Protein AF-A0A0N4WJN7-F1 (afdb_monomer)

Mean predicted aligned error: 7.81 Å

Sequence (284 aa):
MQALYVLLPLLAALSLSKAHEVESEDAIFDATGVPQCIQACLSDLLYAVTEMIHLQNPVAKFPGLCETYRKASSCIENQKEACVQTTLFEIALSGLDELCNDREEDLAPHKECLDRHADLILKNCDHSCHLTSVLSHLAENGDAEALQKLEEDHEALKKELSSLCTTFGCMSSCVAHDLNVQCSPVGTIITESLLRPFHTAATIFEEIGPRAKISIYRQIPPQCYYLTNLKDVQGIAEGRQPPKPSDLKPEDAILKEIRLREQQRKQKKAELEHLFLMDAKQGY

pLDDT: mean 84.54, std 16.31, range [32.62, 98.62]

Organism: Haemonchus placei (NCBI:txid6290)

InterPro domains:
  IPR029153 Chondroitin proteoglycan 4 [PF15481] (27-201)
  IPR053123 Chondroitin Proteoglycan 4-like [PTHR37442] (26-236)

Solvent-accessible surface area (backbone atoms only — not comparable to full-atom values): 14905 Å² total; per-residue (Å²): 118,64,55,67,66,32,45,56,35,44,60,48,46,40,40,36,81,73,72,79,80,92,85,52,72,68,40,49,34,56,72,26,71,48,58,74,89,45,48,82,37,40,51,65,33,39,54,44,50,41,57,48,64,70,42,60,56,46,69,79,48,43,64,59,40,38,52,33,42,54,52,22,52,54,45,46,60,76,32,47,92,81,34,92,62,53,68,54,53,52,41,60,43,38,12,56,46,37,48,59,72,71,37,46,76,76,46,56,86,43,45,73,50,42,69,72,42,45,39,60,48,48,48,54,29,33,71,76,32,43,38,59,60,52,41,48,52,57,23,72,53,48,48,50,69,48,44,50,50,30,66,74,33,58,67,58,40,31,53,54,50,28,54,50,32,46,16,49,37,42,31,43,4,41,44,8,35,54,34,34,73,77,40,64,68,46,12,30,57,55,34,41,28,61,39,37,35,40,46,53,48,6,53,53,49,67,74,48,55,68,70,57,50,42,56,50,58,74,68,45,36,67,53,42,51,48,54,50,32,53,69,48,47,52,36,20,16,68,27,35,70,64,78,75,68,63,93,68,57,67,54,58,58,46,52,52,50,51,53,51,54,52,49,52,52,54,49,53,49,50,53,50,54,50,49,54,56,52,54,64,67,68,70,119

Nearest PDB structures (foldseek):
  8qae-assembly1_A  TM=2.124E-01  e=6.531E+00  synthetic construct

Radius of gyration: 22.78 Å; Cα contacts (8 Å, |Δi|>4): 310; chains: 1; bounding box: 46×45×84 Å

Secondary structure (DSSP, 8-state):
-HHHHHHHHHHHHHHHTTS-SSS-HHHHHHHTT--HHHHHHHHHHHHHHHHHHTTSSHHHHHHHHHHHHHHHHHHHHHTTTT-TTHHHHHHHHHHHHIIIIISHHHHGGGHHHHHHHHHHHHHHHHHHH-HHHHHHHHHHT--HHHHHHHHH-HHHHHHHHHHHHHHHHHHHHHHHHHHHHHHTTHHHHHHHHHHHHHHHHHHHHHHS-HHHHHHHHHHS-GGGGGGG-HHHHHHHHTTPPPPPPPSS-HHHHHHHHHHHHHHHHHHHHHHHHHHHHHHHHH--

Foldseek 3Di:
DVLVLLLLLVLLLLLQLPPDDDDCLVLSCVLSVNDPLLSVLCNQLSVLSNVCLVLPQNLVSLLVNLVSVVSSLVSLVVCCVVDVPVVSVCLNCQLVCCCNPVCVVVCVVQSVLCSPPRSVQLVVLCVVLVQSVLSNVSNVCPPSVSSVVCVVVLVNVQVSLLSNLRSVLSSLLSQCVVCCVRRPRVSLSNSVSNLSSLLVQLVVLVPDDLVVVLVVLVRHHLSNVLSNHNVSSSCSSNSHGHDDRDPDRVNVVSVVVVVVVVVVVVVVVVVVVVVVVVVVVVPD

Structure (mmCIF, N/CA/C/O backbone):
data_AF-A0A0N4WJN7-F1
#
_entry.id   AF-A0A0N4WJN7-F1
#
loop_
_atom_site.group_PDB
_atom_site.id
_atom_site.type_symbol
_atom_site.label_atom_id
_atom_site.label_alt_id
_atom_site.label_comp_id
_atom_site.label_asym_id
_atom_site.label_entity_id
_atom_site.label_seq_id
_atom_site.pdbx_PDB_ins_code
_atom_site.Cartn_x
_atom_site.Cartn_y
_atom_site.Cartn_z
_atom_site.occupancy
_atom_site.B_iso_or_equiv
_atom_site.auth_seq_id
_atom_site.auth_comp_id
_atom_site.auth_asym_id
_atom_site.auth_atom_id
_atom_site.pdbx_PDB_model_num
ATOM 1 N N . MET A 1 1 ? 2.005 7.270 -12.347 1.00 32.62 1 MET A N 1
ATOM 2 C CA . MET A 1 1 ? 3.204 7.930 -11.773 1.00 32.62 1 MET A CA 1
ATOM 3 C C . MET A 1 1 ? 2.829 8.832 -10.601 1.00 32.62 1 MET A C 1
ATOM 5 O O . MET A 1 1 ? 3.440 8.677 -9.559 1.00 32.62 1 MET A O 1
ATOM 9 N N . GLN A 1 2 ? 1.771 9.649 -10.714 1.00 39.19 2 GLN A N 1
ATOM 10 C CA . GLN A 1 2 ? 1.155 10.339 -9.566 1.00 39.19 2 GLN A CA 1
ATOM 11 C C . GLN A 1 2 ? 0.641 9.373 -8.481 1.00 39.19 2 GLN A C 1
ATOM 13 O O . GLN A 1 2 ? 0.774 9.681 -7.315 1.00 39.19 2 GLN A O 1
ATOM 18 N N . ALA A 1 3 ? 0.176 8.164 -8.822 1.00 33.53 3 ALA A N 1
ATOM 19 C CA . ALA A 1 3 ? -0.359 7.207 -7.840 1.00 33.53 3 ALA A CA 1
ATOM 20 C C . ALA A 1 3 ? 0.574 6.868 -6.660 1.00 33.53 3 ALA A C 1
ATOM 22 O O . ALA A 1 3 ? 0.116 6.875 -5.529 1.00 33.53 3 ALA A O 1
ATOM 23 N N . LEU A 1 4 ? 1.871 6.614 -6.887 1.00 41.47 4 LEU A N 1
ATOM 24 C CA . LEU A 1 4 ? 2.810 6.282 -5.798 1.00 41.47 4 LEU A CA 1
ATOM 25 C C . LEU A 1 4 ? 3.151 7.519 -4.942 1.00 41.47 4 LEU A C 1
ATOM 27 O O . LEU A 1 4 ? 3.344 7.413 -3.736 1.00 41.47 4 LEU A O 1
ATOM 31 N N . TYR A 1 5 ? 3.175 8.686 -5.595 1.00 45.19 5 TYR A N 1
ATOM 32 C CA . TYR A 1 5 ? 3.317 10.005 -4.977 1.00 45.19 5 TYR A CA 1
ATOM 33 C C . TYR A 1 5 ? 2.058 10.493 -4.278 1.00 45.19 5 TYR A C 1
ATOM 35 O O . TYR A 1 5 ? 2.152 11.439 -3.525 1.00 45.19 5 TYR A O 1
ATOM 43 N N . VAL A 1 6 ? 0.899 9.898 -4.544 1.00 47.84 6 VAL A N 1
ATOM 44 C CA . VAL A 1 6 ? -0.351 10.205 -3.849 1.00 47.84 6 VAL A CA 1
ATOM 45 C C . VAL A 1 6 ? -0.541 9.208 -2.717 1.00 47.84 6 VAL A C 1
ATOM 47 O O . VAL A 1 6 ? -0.875 9.621 -1.627 1.00 47.84 6 VA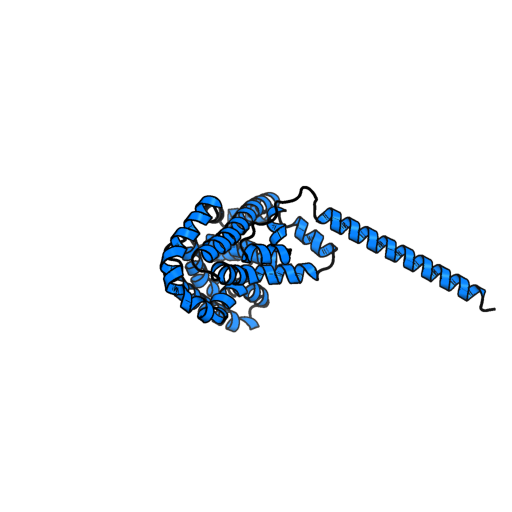L A O 1
ATOM 50 N N . LEU A 1 7 ? -0.227 7.924 -2.910 1.00 51.34 7 LEU A N 1
ATOM 51 C CA . LEU A 1 7 ? -0.391 6.868 -1.903 1.00 51.34 7 LEU A CA 1
ATOM 52 C C . LEU A 1 7 ? 0.426 7.084 -0.623 1.00 51.34 7 LEU A C 1
ATOM 54 O O . LEU A 1 7 ? -0.098 6.904 0.472 1.00 51.34 7 LEU A O 1
ATOM 58 N N . LEU A 1 8 ? 1.700 7.462 -0.748 1.00 51.91 8 LEU A N 1
ATOM 59 C CA . LEU A 1 8 ? 2.574 7.691 0.410 1.00 51.91 8 LEU A CA 1
ATOM 60 C C . LEU A 1 8 ? 2.192 8.966 1.188 1.00 51.91 8 LEU A C 1
ATOM 62 O O . LEU A 1 8 ? 2.075 8.890 2.410 1.00 51.91 8 LEU A O 1
ATOM 66 N N . PRO A 1 9 ? 1.909 10.102 0.526 1.00 46.19 9 PRO A N 1
ATOM 67 C CA . PRO A 1 9 ? 1.315 11.263 1.176 1.00 46.19 9 PRO A CA 1
ATOM 68 C C . PRO A 1 9 ? -0.103 11.032 1.674 1.00 46.19 9 PRO A C 1
ATOM 70 O O . PRO A 1 9 ? -0.437 11.612 2.688 1.00 46.19 9 PRO A O 1
ATOM 73 N N . LEU A 1 10 ? -0.917 10.161 1.065 1.00 50.53 10 LEU A N 1
ATOM 74 C CA . LEU A 1 10 ? -2.229 9.794 1.612 1.00 50.53 10 LEU A CA 1
ATOM 75 C C . LEU A 1 10 ? -2.056 9.069 2.952 1.00 50.53 10 LEU A C 1
ATOM 77 O O . LEU A 1 10 ? -2.755 9.380 3.906 1.00 50.53 10 LEU A O 1
ATOM 81 N N . LEU A 1 11 ? -1.079 8.160 3.063 1.00 51.47 11 LEU A N 1
ATOM 82 C CA . LEU A 1 11 ? -0.717 7.514 4.333 1.00 51.47 11 LEU A CA 1
ATOM 83 C C . LEU A 1 11 ? -0.205 8.520 5.380 1.00 51.47 11 LEU A C 1
ATOM 85 O O . LEU A 1 11 ? -0.502 8.370 6.566 1.00 51.47 11 LEU A O 1
ATOM 89 N N . ALA A 1 12 ? 0.501 9.572 4.955 1.00 46.75 12 ALA A N 1
ATOM 90 C CA . ALA A 1 12 ? 0.877 10.681 5.832 1.00 46.75 12 ALA A CA 1
ATOM 91 C C . ALA A 1 12 ? -0.334 11.565 6.211 1.00 46.75 12 ALA A C 1
ATOM 93 O O . ALA A 1 12 ? -0.510 11.876 7.385 1.00 46.75 12 ALA A O 1
ATOM 94 N N . ALA A 1 13 ? -1.225 11.879 5.262 1.00 48.25 13 ALA A N 1
ATOM 95 C CA . ALA A 1 13 ? -2.470 12.634 5.448 1.00 48.25 13 ALA A CA 1
ATOM 96 C C . ALA A 1 13 ? -3.374 11.978 6.492 1.00 48.25 13 ALA A C 1
ATOM 98 O O . ALA A 1 13 ? -3.918 12.642 7.370 1.00 48.25 13 ALA A O 1
ATOM 99 N N . LEU A 1 14 ? -3.471 10.646 6.422 1.00 50.31 14 LEU A N 1
ATOM 100 C CA . LEU A 1 14 ? -4.216 9.802 7.353 1.00 50.31 14 LEU A CA 1
ATOM 101 C C . LEU A 1 14 ? -3.678 9.881 8.790 1.00 50.31 14 LEU A C 1
ATOM 103 O O . LEU A 1 14 ? -4.363 9.454 9.710 1.00 50.31 14 LEU A O 1
ATOM 107 N N . SER A 1 15 ? -2.476 10.418 9.003 1.00 41.72 15 SER A N 1
ATOM 108 C CA . SER A 1 15 ? -1.906 10.621 10.340 1.00 41.72 15 SER A CA 1
ATOM 109 C C . SER A 1 15 ? -2.123 12.046 10.868 1.00 41.72 15 SER A C 1
ATO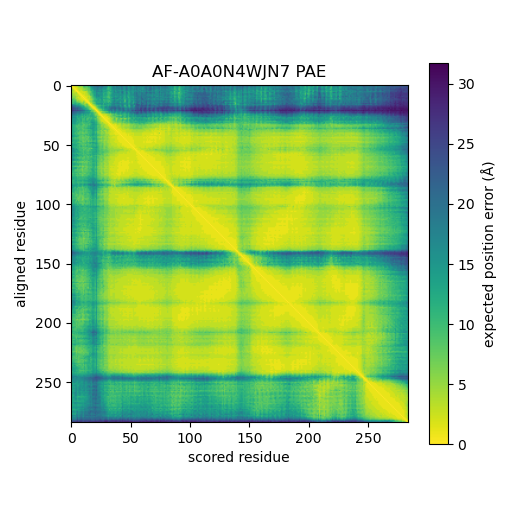M 111 O O . SER A 1 15 ? -2.095 12.250 12.079 1.00 41.72 15 SER A O 1
ATOM 113 N N . LEU A 1 16 ? -2.371 13.026 9.988 1.00 44.12 16 LEU A N 1
ATOM 114 C CA . LEU A 1 16 ? -2.383 14.459 10.313 1.00 44.12 16 LEU A CA 1
ATOM 115 C C . LEU A 1 16 ? -3.706 15.004 10.865 1.00 44.12 16 LEU A C 1
ATOM 117 O O . LEU A 1 16 ? -3.703 16.057 11.499 1.00 44.12 16 LEU A O 1
ATOM 121 N N . SER A 1 17 ? -4.834 14.315 10.696 1.00 44.81 17 SER A N 1
ATOM 122 C CA . SER A 1 17 ? -6.156 14.827 11.115 1.00 44.81 17 SER A CA 1
ATOM 123 C C . SER A 1 17 ? -6.369 14.887 12.637 1.00 44.81 17 SER A C 1
ATOM 125 O O . SER A 1 17 ? -7.481 15.119 13.109 1.00 44.81 17 SER A O 1
ATOM 127 N N . LYS A 1 18 ? -5.301 14.718 13.430 1.00 39.91 18 LYS A N 1
ATOM 128 C CA . LYS A 1 18 ? -5.321 14.844 14.890 1.00 39.91 18 LYS A CA 1
ATOM 129 C C . LYS A 1 18 ? -4.862 16.209 15.425 1.00 39.91 18 LYS A C 1
ATOM 131 O O . LYS A 1 18 ? -4.915 16.412 16.639 1.00 39.91 18 LYS A O 1
ATOM 136 N N . ALA A 1 19 ? -4.449 17.148 14.573 1.00 40.72 19 ALA A N 1
ATOM 137 C CA . ALA A 1 19 ? -4.193 18.521 15.008 1.00 40.72 19 ALA A CA 1
ATOM 138 C C . ALA A 1 19 ? -5.533 19.245 15.265 1.00 40.72 19 ALA A C 1
ATOM 140 O O . ALA A 1 19 ? -6.323 19.482 14.358 1.00 40.72 19 ALA A O 1
ATOM 141 N N . HIS A 1 20 ? -5.825 19.504 16.539 1.00 34.50 20 HIS A N 1
ATOM 142 C CA . HIS A 1 20 ? -7.092 20.051 17.028 1.00 34.50 20 HIS A CA 1
ATOM 143 C C . HIS A 1 20 ? -7.242 21.561 16.742 1.00 34.50 20 HIS A C 1
ATOM 145 O O . HIS A 1 20 ? -6.267 22.299 16.821 1.00 34.50 20 HIS A O 1
ATOM 151 N N . GLU A 1 21 ? -8.499 21.967 16.508 1.00 36.91 21 GLU A N 1
ATOM 152 C CA . GLU A 1 21 ? -9.059 23.311 16.246 1.00 36.91 21 GLU A CA 1
ATOM 153 C C . GLU A 1 21 ? -8.718 23.997 14.904 1.00 36.91 21 GLU A C 1
ATOM 155 O O . GLU A 1 21 ? -7.814 24.812 14.794 1.00 36.91 21 GLU A O 1
ATOM 160 N N . VAL A 1 22 ? -9.561 23.687 13.905 1.00 40.88 22 VAL A N 1
ATOM 161 C CA . VAL A 1 22 ? -10.252 24.628 12.995 1.00 40.88 22 VAL A CA 1
ATOM 162 C C . VAL A 1 22 ? -9.404 25.806 12.492 1.00 40.88 22 VAL A C 1
ATOM 164 O O . VAL A 1 22 ? -9.477 26.891 13.053 1.00 40.88 22 VAL A O 1
ATOM 167 N N . GLU A 1 23 ? -8.671 25.586 11.394 1.00 41.84 23 GLU A N 1
ATOM 168 C CA . GLU A 1 23 ? -8.463 26.555 10.289 1.00 41.84 23 GLU A CA 1
ATOM 169 C C . GLU A 1 23 ? -7.634 25.980 9.112 1.00 41.84 23 GLU A C 1
ATOM 171 O O . GLU A 1 23 ? -7.527 26.639 8.082 1.00 41.84 23 GLU A O 1
ATOM 176 N N . SER A 1 24 ? -7.090 24.751 9.193 1.00 53.28 24 SER A N 1
ATOM 177 C CA . SER A 1 24 ? -6.191 24.223 8.145 1.00 53.28 24 SER A CA 1
ATOM 178 C C . SER A 1 24 ? -6.429 22.772 7.684 1.00 53.28 24 SER A C 1
ATOM 180 O O . SER A 1 24 ? -5.500 22.138 7.184 1.00 53.28 24 SER A O 1
ATOM 182 N N . GLU A 1 25 ? -7.658 22.237 7.766 1.00 52.88 25 GLU A N 1
ATOM 183 C CA . GLU A 1 25 ? -7.981 20.953 7.102 1.00 52.88 25 GLU A CA 1
ATOM 184 C C . GLU A 1 25 ? -7.652 21.014 5.599 1.00 52.88 25 GLU A C 1
ATOM 186 O O . GLU A 1 25 ? -6.987 20.120 5.074 1.00 52.88 25 GLU A O 1
ATOM 191 N N . ASP A 1 26 ? -8.003 22.126 4.944 1.00 55.19 26 ASP A N 1
ATOM 192 C CA . ASP A 1 26 ? -7.700 22.401 3.532 1.00 55.19 26 ASP A CA 1
ATOM 193 C C . ASP A 1 26 ? -6.197 22.298 3.231 1.00 55.19 26 ASP A C 1
ATOM 195 O O . ASP A 1 26 ? -5.789 21.777 2.196 1.00 55.19 26 ASP A O 1
ATOM 199 N N . ALA A 1 27 ? -5.352 22.728 4.167 1.00 52.44 27 ALA A N 1
ATOM 200 C CA . ALA A 1 27 ? -3.913 22.798 3.966 1.00 52.44 27 ALA A CA 1
ATOM 201 C C . ALA A 1 27 ? -3.230 21.418 4.062 1.00 52.44 27 ALA A C 1
ATOM 203 O O . ALA A 1 27 ? -2.243 21.161 3.370 1.00 52.44 27 ALA A O 1
ATOM 204 N N . ILE A 1 28 ? -3.787 20.497 4.858 1.00 54.84 28 ILE A N 1
ATOM 205 C CA . ILE A 1 28 ? -3.358 19.087 4.910 1.00 54.84 28 ILE A CA 1
ATOM 206 C C . ILE A 1 28 ? -3.686 18.398 3.586 1.00 54.84 28 ILE A C 1
ATOM 208 O O . ILE A 1 28 ? -2.877 17.652 3.026 1.00 54.84 28 ILE A O 1
ATOM 212 N N . PHE A 1 29 ? -4.882 18.641 3.063 1.00 60.88 29 PHE A N 1
ATOM 213 C CA . PHE A 1 29 ? -5.293 18.045 1.805 1.00 60.88 29 PHE A CA 1
ATOM 214 C C . PHE A 1 29 ? -4.557 18.642 0.596 1.00 60.88 29 PHE A C 1
ATOM 216 O O . PHE A 1 29 ? -4.179 17.897 -0.313 1.00 60.88 29 PHE A O 1
ATOM 223 N N . ASP A 1 30 ? -4.282 19.946 0.613 1.00 58.22 30 ASP A N 1
ATOM 224 C CA . ASP A 1 30 ? -3.474 20.614 -0.408 1.00 58.22 30 ASP A CA 1
ATOM 225 C C . ASP A 1 30 ? -2.039 20.057 -0.422 1.00 58.22 30 ASP A C 1
ATOM 227 O O . ASP A 1 30 ? -1.531 19.697 -1.486 1.00 58.22 30 ASP A O 1
ATOM 231 N N . ALA A 1 31 ? -1.423 19.855 0.750 1.00 56.69 31 ALA A N 1
ATOM 232 C CA . ALA A 1 31 ? -0.087 19.261 0.872 1.00 56.69 31 ALA A CA 1
ATOM 233 C C . ALA A 1 31 ? -0.021 17.778 0.455 1.00 56.69 31 ALA A C 1
ATOM 235 O O . ALA A 1 31 ? 1.044 17.250 0.137 1.00 56.69 31 ALA A O 1
ATOM 236 N N . THR A 1 32 ? -1.155 17.078 0.455 1.00 59.06 32 THR A N 1
ATOM 237 C CA . THR A 1 32 ? -1.232 15.646 0.113 1.00 59.06 32 THR A CA 1
ATOM 238 C C . THR A 1 32 ? -1.668 15.420 -1.334 1.00 59.06 32 THR A C 1
ATOM 240 O O . THR A 1 32 ? -1.765 14.279 -1.794 1.00 59.06 32 THR A O 1
ATOM 243 N N . GLY A 1 33 ? -1.889 16.511 -2.077 1.00 65.31 33 GLY A N 1
ATOM 244 C CA . GLY A 1 33 ? -2.325 16.489 -3.467 1.00 65.31 33 GLY A CA 1
ATOM 245 C C . GLY A 1 33 ? -3.760 15.993 -3.642 1.00 65.31 33 GLY A C 1
ATOM 246 O O . GLY A 1 33 ? -4.131 15.590 -4.747 1.00 65.31 33 GLY A O 1
ATOM 247 N N . VAL A 1 34 ? -4.563 15.993 -2.572 1.00 74.56 34 VAL A N 1
ATOM 248 C CA . VAL A 1 34 ? -5.974 15.608 -2.617 1.00 74.56 34 VAL A CA 1
ATOM 249 C C . VAL A 1 34 ? -6.784 16.787 -3.165 1.00 74.56 34 VAL A C 1
ATOM 251 O O . VAL A 1 34 ? -6.835 17.841 -2.528 1.00 74.56 34 VAL A O 1
ATOM 254 N N . PRO A 1 35 ? -7.461 16.644 -4.321 1.00 77.62 35 PRO A N 1
ATOM 255 C CA . PRO A 1 35 ? -8.244 17.725 -4.900 1.00 77.62 35 PRO A CA 1
ATOM 256 C C . PRO A 1 35 ? -9.347 18.200 -3.952 1.00 77.62 35 PRO A C 1
ATOM 258 O O . PRO A 1 35 ? -10.124 17.385 -3.453 1.00 77.62 35 PRO A O 1
ATOM 261 N N . GLN A 1 36 ? -9.485 19.521 -3.804 1.00 80.75 36 GLN A N 1
ATOM 262 C CA . GLN A 1 36 ? -10.521 20.178 -2.987 1.00 80.75 36 GLN A CA 1
ATOM 263 C C . GLN A 1 36 ? -11.928 19.616 -3.208 1.00 80.75 36 GLN A C 1
ATOM 265 O O . GLN A 1 36 ? -12.706 19.460 -2.272 1.00 80.75 36 GLN A O 1
ATOM 270 N N . CYS A 1 37 ? -12.235 19.223 -4.443 1.00 84.25 37 CYS A N 1
ATOM 271 C CA . CYS A 1 37 ? -13.548 18.724 -4.825 1.00 84.25 37 CYS A CA 1
ATOM 272 C C . CYS A 1 37 ? -13.968 17.401 -4.143 1.00 84.25 37 CYS A C 1
ATOM 274 O O . CYS A 1 37 ? -15.151 17.071 -4.165 1.00 84.25 37 CYS A O 1
ATOM 276 N N . ILE A 1 38 ? -13.043 16.663 -3.513 1.00 85.56 38 ILE A N 1
ATOM 277 C CA . ILE A 1 38 ? -13.350 15.429 -2.765 1.00 85.56 38 ILE A CA 1
ATOM 278 C C . ILE A 1 38 ? -12.894 15.450 -1.299 1.00 85.56 38 ILE A C 1
ATOM 280 O O . ILE A 1 38 ? -13.142 14.481 -0.585 1.00 85.56 38 ILE A O 1
ATOM 284 N N . GLN A 1 39 ? -12.241 16.518 -0.832 1.00 84.75 39 GLN A N 1
ATOM 285 C CA . GLN A 1 39 ? -11.751 16.612 0.553 1.00 84.75 39 GLN A CA 1
ATOM 286 C C . GLN A 1 39 ? -12.899 16.418 1.554 1.00 84.75 39 GLN A C 1
ATOM 288 O O . GLN A 1 39 ? -12.816 15.589 2.461 1.00 84.75 39 GLN A O 1
ATOM 293 N N . ALA A 1 40 ? -14.038 17.068 1.290 1.00 87.38 40 ALA A N 1
ATOM 294 C CA . ALA A 1 40 ? -15.262 16.914 2.074 1.00 87.38 40 ALA A CA 1
ATOM 295 C C . ALA A 1 40 ? -15.805 15.471 2.095 1.00 87.38 40 ALA A C 1
ATOM 297 O O . ALA A 1 40 ? -16.415 15.062 3.078 1.00 87.38 40 ALA A O 1
ATOM 298 N N . CYS A 1 41 ? -15.571 14.679 1.041 1.00 90.81 41 CYS A N 1
ATOM 299 C CA . CYS A 1 41 ? -15.979 13.273 1.005 1.00 90.81 41 CYS A CA 1
ATOM 300 C C . CYS A 1 41 ? -15.096 12.380 1.890 1.00 90.81 41 CYS A C 1
ATOM 302 O O . CYS A 1 41 ? -15.531 11.300 2.281 1.00 90.81 41 CYS A O 1
ATOM 304 N N . LEU A 1 42 ? -13.854 12.792 2.164 1.00 89.12 42 LEU A N 1
ATOM 305 C CA . LEU A 1 42 ? -12.854 11.966 2.840 1.00 89.12 42 LEU A CA 1
ATOM 306 C C . LEU A 1 42 ? -12.729 12.257 4.336 1.00 89.12 42 LEU A C 1
ATOM 308 O O . LEU A 1 42 ? -12.209 11.399 5.039 1.00 89.12 42 LEU A O 1
ATOM 312 N N . SER A 1 43 ? -13.203 13.404 4.833 1.00 87.00 43 SER A N 1
ATOM 313 C CA . SER A 1 43 ? -13.005 13.828 6.232 1.00 87.00 43 SER A CA 1
ATOM 314 C C . SER A 1 43 ? -13.395 12.746 7.260 1.00 87.00 43 SER A C 1
ATOM 316 O O . SER A 1 43 ? -12.542 12.292 8.028 1.00 87.00 43 SER A O 1
ATOM 318 N N . ASP A 1 44 ? -14.624 12.219 7.189 1.00 91.00 44 ASP A N 1
ATOM 319 C CA . ASP A 1 44 ? -15.099 11.153 8.091 1.00 91.00 44 ASP A CA 1
ATOM 320 C C . ASP A 1 44 ? -14.269 9.862 7.978 1.00 91.00 44 ASP A C 1
ATOM 322 O O . ASP A 1 44 ? -14.025 9.167 8.968 1.00 91.00 44 ASP A O 1
ATOM 326 N N . LEU A 1 45 ? -13.829 9.524 6.761 1.00 91.31 45 LEU A N 1
ATOM 327 C CA . LEU A 1 45 ? -12.997 8.349 6.516 1.00 91.31 45 LEU A CA 1
ATOM 328 C C . LEU A 1 45 ? -11.598 8.535 7.112 1.00 91.31 45 LEU A C 1
ATOM 330 O O . LEU A 1 45 ? -11.101 7.625 7.773 1.00 91.31 45 LEU A O 1
ATOM 334 N N . LEU A 1 46 ? -10.976 9.704 6.924 1.00 85.25 46 LEU A N 1
ATOM 335 C CA . LEU A 1 46 ? -9.673 10.007 7.512 1.00 85.25 46 LEU A CA 1
ATOM 336 C C . LEU A 1 46 ? -9.742 9.906 9.035 1.00 85.25 46 LEU A C 1
ATOM 338 O O . LEU A 1 46 ? -8.892 9.253 9.636 1.00 85.25 46 LEU A O 1
ATOM 342 N N . TYR A 1 47 ? -10.774 10.488 9.651 1.00 86.38 47 TYR A N 1
ATOM 343 C CA . TYR A 1 47 ? -10.990 10.390 11.092 1.00 86.38 47 TYR A CA 1
ATOM 344 C C . TYR A 1 47 ? -11.080 8.926 11.548 1.00 86.38 47 TYR A C 1
ATOM 346 O O . TYR A 1 47 ? -10.340 8.512 12.443 1.00 86.38 47 TYR A O 1
ATOM 354 N N . ALA A 1 48 ? -11.901 8.112 10.876 1.00 90.44 48 ALA A N 1
ATOM 355 C CA . ALA A 1 48 ? -12.035 6.691 11.189 1.00 90.44 48 ALA A CA 1
ATOM 356 C C . ALA A 1 48 ? -10.712 5.916 11.039 1.00 90.44 48 ALA A C 1
ATOM 358 O O . ALA A 1 48 ? -10.412 5.043 11.854 1.00 90.44 48 ALA A O 1
ATOM 359 N N . VAL A 1 49 ? -9.883 6.239 10.041 1.00 88.00 49 VAL A N 1
ATOM 360 C CA . VAL A 1 49 ? -8.558 5.616 9.895 1.00 88.00 49 VAL A CA 1
ATOM 361 C C . VAL A 1 49 ? -7.615 6.039 11.022 1.00 88.00 49 VAL A C 1
ATOM 363 O O . VAL A 1 49 ? -6.893 5.193 11.548 1.00 88.00 49 VAL A O 1
ATOM 366 N N . THR A 1 50 ? -7.643 7.297 11.467 1.00 82.31 50 THR A N 1
ATOM 367 C CA . THR A 1 50 ? -6.774 7.743 12.577 1.00 82.31 50 THR A CA 1
ATOM 368 C C . THR A 1 50 ? -7.058 6.990 13.866 1.00 82.31 50 THR A C 1
ATOM 370 O O . THR A 1 50 ? -6.150 6.638 14.620 1.00 82.31 50 THR A O 1
ATOM 373 N N . GLU A 1 51 ? -8.326 6.657 14.094 1.00 86.44 51 GLU A N 1
ATOM 374 C CA . GLU A 1 51 ? -8.732 5.855 15.233 1.00 86.44 51 GLU A CA 1
ATOM 375 C C . GLU A 1 51 ? -8.169 4.430 15.193 1.00 86.44 51 GLU A C 1
ATOM 377 O O . GLU A 1 51 ? -7.973 3.829 16.257 1.00 86.44 51 GLU A O 1
ATOM 382 N N . MET A 1 52 ? -7.905 3.903 13.992 1.00 87.38 52 MET A N 1
ATOM 383 C CA . MET A 1 52 ? -7.279 2.598 13.776 1.00 87.38 52 MET A CA 1
ATOM 384 C C . MET A 1 52 ? -5.769 2.638 14.025 1.00 87.38 52 MET A C 1
ATOM 386 O O . MET A 1 52 ? -5.223 1.648 14.509 1.00 87.38 52 MET A O 1
ATOM 390 N N . ILE A 1 53 ? -5.104 3.776 13.787 1.00 83.81 53 ILE A N 1
ATOM 391 C CA . ILE A 1 53 ? -3.659 3.964 14.042 1.00 83.81 53 ILE A CA 1
ATOM 392 C C . ILE A 1 53 ? -3.320 3.789 15.528 1.00 83.81 53 ILE A C 1
ATOM 394 O O . ILE A 1 53 ? -2.213 3.394 15.870 1.00 83.81 53 ILE A O 1
ATOM 398 N N . HIS A 1 54 ? -4.272 4.009 16.438 1.00 85.56 54 HIS A N 1
ATOM 399 C CA . HIS A 1 54 ? -4.059 3.752 17.865 1.00 85.56 54 HIS A CA 1
ATOM 400 C C . HIS A 1 54 ? -3.995 2.269 18.239 1.00 85.56 54 HIS A C 1
ATOM 402 O O . HIS A 1 54 ? -3.672 1.958 19.387 1.00 85.56 54 HIS A O 1
ATOM 408 N N . LEU A 1 55 ? -4.299 1.367 17.300 1.00 88.31 55 LEU A N 1
ATOM 409 C CA . LEU A 1 55 ? -4.232 -0.086 17.468 1.00 88.31 55 LEU A CA 1
ATOM 410 C C . LEU A 1 55 ? -5.053 -0.591 18.665 1.00 88.31 55 LEU A C 1
ATOM 412 O O . LEU A 1 55 ? -4.705 -1.607 19.252 1.00 88.31 55 LEU A O 1
ATOM 416 N N . GLN A 1 56 ? -6.117 0.128 19.046 1.00 90.62 56 GLN A N 1
ATOM 417 C CA . GLN A 1 56 ? -6.996 -0.216 20.166 1.00 90.62 56 GLN A CA 1
ATOM 418 C C . GLN A 1 56 ? -8.328 -0.759 19.656 1.00 90.62 56 GLN A C 1
ATOM 420 O O . GLN A 1 56 ? -9.097 -0.028 19.029 1.00 90.62 56 GLN A O 1
ATOM 425 N N . ASN A 1 57 ? -8.622 -2.020 19.988 1.00 92.56 57 ASN A N 1
ATOM 426 C CA . ASN A 1 57 ? -9.855 -2.718 19.595 1.00 92.56 57 ASN A CA 1
ATOM 427 C C . ASN A 1 57 ? -10.158 -2.622 18.079 1.00 92.56 57 ASN A C 1
ATOM 429 O O . ASN A 1 57 ? -11.279 -2.265 17.701 1.00 92.56 57 ASN A O 1
ATOM 433 N N . PRO A 1 58 ? -9.189 -2.939 17.195 1.00 93.38 58 PRO A N 1
ATOM 434 C CA . PRO A 1 58 ? -9.317 -2.722 15.749 1.00 93.38 58 PRO A CA 1
ATOM 435 C C . PRO A 1 58 ? -10.540 -3.431 15.149 1.00 93.38 58 PRO A C 1
ATOM 437 O O . PRO A 1 58 ? -11.239 -2.866 14.317 1.00 93.38 58 PRO A O 1
ATOM 440 N N . VAL A 1 59 ? -10.854 -4.641 15.617 1.00 94.88 59 VAL A N 1
ATOM 441 C CA . VAL A 1 59 ? -11.965 -5.458 15.099 1.00 94.88 59 VAL A CA 1
ATOM 442 C C . VAL A 1 59 ? -13.325 -4.838 15.411 1.00 94.88 59 VAL A C 1
ATOM 444 O O . VAL A 1 59 ? -14.219 -4.852 14.570 1.00 94.88 59 VAL A O 1
ATOM 447 N N . ALA A 1 60 ? -13.476 -4.235 16.593 1.00 95.12 60 ALA A N 1
ATOM 448 C CA . ALA A 1 60 ? -14.708 -3.556 16.979 1.00 95.12 60 ALA A CA 1
ATOM 449 C C . ALA A 1 60 ? -14.920 -2.250 16.195 1.00 95.12 60 ALA A C 1
ATOM 451 O O . ALA A 1 60 ? -16.061 -1.881 15.922 1.00 95.12 60 ALA A O 1
ATOM 452 N N . LYS A 1 61 ? -13.831 -1.564 15.821 1.00 94.62 61 LYS A N 1
ATOM 453 C CA . LYS A 1 61 ? -13.867 -0.313 15.048 1.00 94.62 61 LYS A CA 1
ATOM 454 C C . LYS A 1 61 ? -14.017 -0.532 13.540 1.00 94.62 61 LYS A C 1
ATOM 456 O O . LYS A 1 61 ? -14.554 0.328 12.845 1.00 94.62 61 LYS A O 1
ATOM 461 N N . PHE A 1 62 ? -13.588 -1.686 13.038 1.00 94.50 62 PHE A N 1
ATOM 462 C CA . PHE A 1 62 ? -13.550 -1.993 11.611 1.00 94.50 62 PHE A CA 1
ATOM 463 C C . PHE A 1 62 ? -14.906 -1.851 10.875 1.00 94.50 62 PHE A C 1
ATOM 465 O O . PHE A 1 62 ? -14.919 -1.250 9.801 1.00 94.50 62 PHE A O 1
ATOM 472 N N . PRO A 1 63 ? -16.067 -2.266 11.428 1.00 95.25 63 PRO A N 1
ATOM 473 C CA . PRO A 1 63 ? -17.360 -2.008 10.787 1.00 95.25 63 PRO A CA 1
ATOM 474 C C . PRO A 1 63 ? -17.655 -0.516 10.575 1.00 95.25 63 PRO A C 1
ATOM 476 O O . PRO A 1 63 ? -18.197 -0.140 9.537 1.00 95.25 63 PRO A O 1
ATOM 479 N N . GLY A 1 64 ? -17.265 0.334 11.532 1.00 95.81 64 GLY A N 1
ATOM 480 C CA . GLY A 1 64 ? -17.409 1.787 11.424 1.00 95.81 64 GLY A CA 1
ATOM 481 C C . GLY A 1 64 ? -16.527 2.371 10.321 1.00 95.81 64 GLY A C 1
ATOM 482 O O . GLY A 1 64 ? -16.999 3.195 9.542 1.00 95.81 64 GLY A O 1
ATOM 483 N N . LEU A 1 65 ? -15.291 1.875 10.188 1.00 94.69 65 LEU A N 1
ATOM 484 C CA . LEU A 1 65 ? -14.400 2.223 9.077 1.00 94.69 65 LEU A CA 1
ATOM 485 C C . LEU A 1 65 ? -15.015 1.857 7.716 1.00 94.69 65 LEU A C 1
ATOM 487 O O . LEU A 1 65 ? -14.966 2.652 6.782 1.00 94.69 65 LEU A O 1
ATOM 491 N N . CYS A 1 66 ? -15.624 0.677 7.595 1.00 96.44 66 CYS A N 1
ATOM 492 C CA . CYS A 1 66 ? -16.279 0.280 6.350 1.00 96.44 66 CYS A CA 1
ATOM 493 C C . CYS A 1 66 ? -17.527 1.115 6.041 1.00 96.44 66 CYS A C 1
ATOM 495 O O . CYS A 1 66 ? -17.801 1.410 4.878 1.00 96.44 66 CYS A O 1
ATOM 497 N N . GLU A 1 67 ? -18.279 1.539 7.057 1.00 97.44 67 GLU A N 1
ATOM 498 C CA . GLU A 1 67 ? -19.407 2.449 6.862 1.00 97.44 67 GLU A CA 1
ATOM 499 C C . GLU A 1 67 ? -18.950 3.822 6.344 1.00 97.44 67 GLU A C 1
ATOM 501 O O . GLU A 1 67 ? -19.518 4.324 5.368 1.00 97.44 67 GLU A O 1
ATOM 506 N N . THR A 1 68 ? -17.918 4.420 6.952 1.00 96.38 68 THR A N 1
ATOM 507 C CA . THR A 1 68 ? -17.374 5.711 6.496 1.00 96.38 68 THR A CA 1
ATOM 508 C C . THR A 1 68 ? -16.733 5.594 5.118 1.00 96.38 68 THR A C 1
ATOM 510 O O . THR A 1 68 ? -16.948 6.470 4.282 1.00 96.38 68 THR A O 1
ATOM 513 N N . TYR A 1 69 ? -16.055 4.481 4.824 1.00 95.25 69 TYR A N 1
ATOM 514 C CA . TYR A 1 69 ? -15.530 4.185 3.492 1.00 95.25 69 TYR A CA 1
ATOM 515 C C . TYR A 1 69 ? -16.639 4.160 2.431 1.00 95.25 69 TYR A C 1
ATOM 517 O O . TYR A 1 69 ? -16.543 4.871 1.434 1.00 95.25 69 TYR A O 1
ATOM 525 N N . ARG A 1 70 ? -17.734 3.418 2.647 1.00 96.62 70 ARG A N 1
ATOM 526 C CA . ARG A 1 70 ? -18.840 3.354 1.671 1.00 96.62 70 ARG A CA 1
ATOM 527 C C . ARG A 1 70 ? -19.492 4.722 1.446 1.00 96.62 70 ARG A C 1
ATOM 529 O O . ARG A 1 70 ? -19.831 5.053 0.308 1.00 96.62 70 ARG A O 1
ATOM 536 N N . LYS A 1 71 ? -19.642 5.532 2.504 1.00 96.19 71 LYS A N 1
ATOM 537 C CA . LYS A 1 71 ? -20.130 6.922 2.398 1.00 96.19 71 LYS A CA 1
ATOM 538 C C . LYS A 1 71 ? -19.179 7.780 1.561 1.00 96.19 71 LYS A C 1
ATOM 540 O O . LYS A 1 71 ? -19.635 8.456 0.639 1.00 96.19 71 LYS A O 1
ATOM 545 N N . ALA A 1 72 ? -17.877 7.703 1.836 1.00 93.81 72 ALA A N 1
ATOM 546 C CA . ALA A 1 72 ? -16.849 8.426 1.098 1.00 93.81 72 ALA A CA 1
ATOM 547 C C . ALA A 1 72 ? -16.825 8.022 -0.384 1.00 93.81 72 ALA A C 1
ATOM 549 O O . ALA A 1 72 ? -16.893 8.887 -1.255 1.00 93.81 72 ALA A O 1
ATOM 550 N N . SER A 1 73 ? -16.830 6.720 -0.682 1.00 93.31 73 SER A N 1
ATOM 551 C CA . SER A 1 73 ? -16.865 6.195 -2.052 1.00 93.31 73 SER A CA 1
ATOM 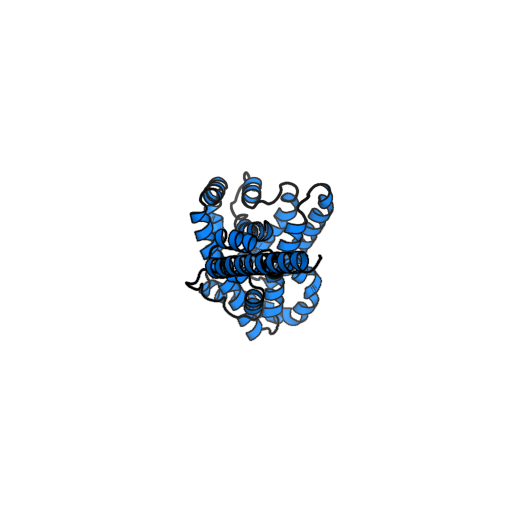552 C C . SER A 1 73 ? -18.110 6.648 -2.812 1.00 93.31 73 SER A C 1
ATOM 554 O O . SER A 1 73 ? -18.000 7.117 -3.941 1.00 93.31 73 SER A O 1
ATOM 556 N N . SER A 1 74 ? -19.291 6.594 -2.186 1.00 94.50 74 SER A N 1
ATOM 557 C CA . SER A 1 74 ? -20.523 7.096 -2.806 1.00 94.50 74 SER A CA 1
ATOM 558 C C . SER A 1 74 ? -20.474 8.608 -3.058 1.00 94.50 74 SER A C 1
ATOM 560 O O . SER A 1 74 ? -20.922 9.070 -4.106 1.00 94.50 74 SER A O 1
ATOM 562 N N . CYS A 1 75 ? -19.901 9.384 -2.134 1.00 94.06 75 CYS A N 1
ATOM 563 C CA . CYS A 1 75 ? -19.693 10.819 -2.312 1.00 94.06 75 CYS A CA 1
ATOM 564 C C . CYS A 1 75 ? -18.758 11.112 -3.497 1.00 94.06 75 CYS A C 1
ATOM 566 O O . CYS A 1 75 ? -19.109 11.923 -4.351 1.00 94.06 75 CYS A O 1
ATOM 568 N N . ILE A 1 76 ? -17.623 10.409 -3.604 1.00 90.88 76 ILE A N 1
ATOM 569 C CA . ILE A 1 76 ? -16.658 10.558 -4.708 1.00 90.88 76 ILE A CA 1
ATOM 570 C C . ILE A 1 76 ? -17.288 10.177 -6.053 1.00 90.88 76 ILE A C 1
ATOM 572 O O . ILE A 1 76 ? -17.079 10.885 -7.039 1.00 90.88 76 ILE A O 1
ATOM 576 N N . GLU A 1 77 ? -18.092 9.109 -6.099 1.00 91.00 77 GLU A N 1
ATOM 577 C CA . GLU A 1 77 ? -18.819 8.693 -7.307 1.00 91.00 77 GLU A CA 1
ATOM 578 C C . GLU A 1 77 ? -19.710 9.823 -7.838 1.00 91.00 77 GLU A C 1
ATOM 580 O O . GLU A 1 77 ? -19.672 10.151 -9.023 1.00 91.00 77 GLU A O 1
ATOM 585 N N . ASN A 1 78 ? -20.443 10.488 -6.941 1.00 91.12 78 ASN A N 1
ATOM 586 C CA . ASN A 1 78 ? -21.313 11.614 -7.286 1.00 91.12 78 ASN A CA 1
ATOM 587 C C . ASN A 1 78 ? -20.536 12.857 -7.757 1.00 91.12 78 ASN A C 1
ATOM 589 O O . ASN A 1 78 ? -21.121 13.741 -8.377 1.00 91.12 78 ASN A O 1
ATOM 593 N N . GLN A 1 79 ? -19.231 12.931 -7.479 1.00 88.31 79 GLN A N 1
ATOM 594 C CA . GLN A 1 79 ? -18.353 14.027 -7.891 1.00 88.31 79 GLN A CA 1
ATOM 595 C C . GLN A 1 79 ? -17.533 13.706 -9.152 1.00 88.31 79 GLN A C 1
ATOM 597 O O . GLN A 1 79 ? -16.757 14.552 -9.594 1.00 88.31 79 GLN A O 1
ATOM 602 N N . LYS A 1 80 ? -17.689 12.528 -9.778 1.00 84.31 80 LYS A N 1
ATOM 603 C CA . LYS A 1 80 ? -16.875 12.106 -10.940 1.00 84.31 80 LYS A CA 1
ATOM 604 C C . LYS A 1 80 ? -16.904 13.072 -12.123 1.00 84.31 80 LYS A C 1
ATOM 606 O O . LYS A 1 80 ? -15.898 13.216 -12.811 1.00 84.31 80 LYS A O 1
ATOM 611 N N . GLU A 1 81 ? -18.026 13.748 -12.356 1.00 84.56 81 GLU A N 1
ATOM 612 C CA . GLU A 1 81 ? -18.140 14.736 -13.437 1.00 84.56 81 GLU A CA 1
ATOM 613 C C . GLU A 1 81 ? -17.377 16.035 -13.129 1.00 84.56 81 GLU A C 1
ATOM 615 O O . GLU A 1 81 ? -16.871 16.689 -14.041 1.00 84.56 81 GLU A O 1
ATOM 620 N N . ALA A 1 82 ? -17.259 16.394 -11.847 1.00 84.88 82 ALA A N 1
ATOM 621 C CA . ALA A 1 82 ? -16.563 17.593 -11.384 1.00 84.88 82 ALA A CA 1
ATOM 622 C C . ALA A 1 82 ? -15.071 17.342 -11.085 1.00 84.88 82 ALA A C 1
ATOM 624 O O . ALA A 1 82 ? -14.252 18.256 -11.195 1.00 84.88 82 ALA A O 1
ATOM 625 N N . CYS A 1 83 ? -14.699 16.106 -10.739 1.00 82.75 83 CYS A N 1
ATOM 626 C CA . CYS A 1 83 ? -13.359 15.714 -10.313 1.00 82.75 83 CYS A CA 1
ATOM 627 C C . CYS A 1 83 ? -12.704 14.754 -11.317 1.00 82.75 83 CYS A C 1
ATOM 629 O O . CYS A 1 83 ? -12.973 13.559 -11.328 1.00 82.75 83 CYS A O 1
ATOM 631 N N . VAL A 1 84 ? -11.749 15.244 -12.110 1.00 75.69 84 VAL A N 1
ATOM 632 C CA . VAL A 1 84 ? -11.069 14.444 -13.155 1.00 75.69 84 VAL A CA 1
ATOM 633 C C . VAL A 1 84 ? -10.154 13.337 -12.586 1.00 75.69 84 VAL A C 1
ATOM 635 O O . VAL A 1 84 ? -9.760 12.425 -13.306 1.00 75.69 84 VAL A O 1
ATOM 638 N N . GLN A 1 85 ? -9.801 13.385 -11.296 1.00 71.56 85 GLN A N 1
ATOM 639 C CA . GLN A 1 85 ? -8.779 12.512 -10.694 1.00 71.56 85 GLN A CA 1
ATOM 640 C C . GLN A 1 85 ? -9.326 11.339 -9.858 1.00 71.56 85 GLN A C 1
ATOM 642 O O . GLN A 1 85 ? -8.570 10.738 -9.094 1.00 71.56 85 GLN A O 1
ATOM 647 N N . THR A 1 86 ? -10.601 10.966 -9.999 1.00 79.25 86 THR A N 1
ATOM 648 C CA . THR A 1 86 ? -11.227 9.900 -9.185 1.00 79.25 86 THR A CA 1
ATOM 649 C C . THR A 1 86 ? -10.518 8.546 -9.266 1.00 79.25 86 THR A C 1
ATOM 651 O O . THR A 1 86 ? -10.432 7.851 -8.258 1.00 79.25 86 THR A O 1
ATOM 654 N N . THR A 1 87 ? -9.887 8.210 -10.396 1.00 82.00 87 THR A N 1
ATOM 655 C CA . THR A 1 87 ? -9.131 6.954 -10.560 1.00 82.00 87 THR A CA 1
ATOM 656 C C . THR A 1 87 ? -7.984 6.789 -9.556 1.00 82.00 87 THR A C 1
ATOM 658 O O . THR A 1 87 ? -7.697 5.674 -9.128 1.00 82.00 87 THR A O 1
ATOM 661 N N . LEU A 1 88 ? -7.301 7.870 -9.156 1.00 79.31 88 LEU A N 1
ATOM 662 C CA . LEU A 1 88 ? -6.221 7.765 -8.163 1.00 79.31 88 LEU A CA 1
ATOM 663 C C . LEU A 1 88 ? -6.767 7.413 -6.774 1.00 79.31 88 LEU A C 1
ATOM 665 O O . LEU A 1 88 ? -6.120 6.667 -6.042 1.00 79.31 88 LEU A O 1
ATOM 669 N N . PHE A 1 89 ? -7.967 7.894 -6.450 1.00 82.69 89 PHE A N 1
ATOM 670 C CA . PHE A 1 89 ? -8.660 7.581 -5.201 1.00 82.69 89 PHE A CA 1
ATOM 671 C C . PHE A 1 89 ? -9.181 6.154 -5.190 1.00 82.69 89 PHE A C 1
ATOM 673 O O . PHE A 1 89 ? -8.992 5.456 -4.200 1.00 82.69 89 PHE A O 1
ATOM 680 N N . GLU A 1 90 ? -9.746 5.695 -6.307 1.00 86.44 90 GLU A N 1
ATOM 681 C CA . GLU A 1 90 ? -10.146 4.296 -6.480 1.00 86.44 90 GLU A CA 1
ATOM 682 C C . GLU A 1 90 ? -8.953 3.358 -6.252 1.00 86.44 90 GLU A C 1
ATOM 684 O O . GLU A 1 90 ? -9.056 2.401 -5.491 1.00 86.44 90 GLU A O 1
ATOM 689 N N . ILE A 1 91 ? -7.781 3.670 -6.823 1.00 86.94 91 ILE A N 1
ATOM 690 C CA . ILE A 1 91 ? -6.562 2.885 -6.580 1.00 86.94 91 ILE A CA 1
ATOM 691 C C . ILE A 1 91 ? -6.143 2.969 -5.112 1.00 86.94 91 ILE A C 1
ATOM 693 O O . ILE A 1 91 ? -5.848 1.934 -4.516 1.00 86.94 91 ILE A O 1
ATOM 697 N N . ALA A 1 92 ? -6.101 4.166 -4.524 1.00 85.81 92 ALA A N 1
ATOM 698 C CA . ALA A 1 92 ? -5.590 4.340 -3.169 1.00 85.81 92 ALA A CA 1
ATOM 699 C C . ALA A 1 92 ? -6.472 3.678 -2.102 1.00 85.81 92 ALA A C 1
ATOM 701 O O . ALA A 1 92 ? -5.956 3.135 -1.128 1.00 85.81 92 ALA A O 1
ATOM 702 N N . LEU A 1 93 ? -7.787 3.673 -2.319 1.00 90.25 93 LEU A N 1
ATOM 703 C CA . LEU A 1 93 ? -8.760 3.055 -1.426 1.00 90.25 93 LEU A CA 1
ATOM 704 C C . LEU A 1 93 ? -9.109 1.614 -1.816 1.00 90.25 93 LEU A C 1
ATOM 706 O O . LEU A 1 93 ? -9.881 0.979 -1.105 1.00 90.25 93 LEU A O 1
ATOM 710 N N . SER A 1 94 ? -8.526 1.072 -2.891 1.00 93.69 94 SER A N 1
ATOM 711 C CA . SER A 1 94 ? -8.828 -0.285 -3.379 1.00 93.69 94 SER A CA 1
ATOM 712 C C . SER A 1 94 ? -8.611 -1.378 -2.330 1.00 93.69 94 SER A C 1
ATOM 714 O O . SER A 1 94 ? -9.278 -2.406 -2.369 1.00 93.69 94 SER A O 1
ATOM 716 N N . GLY A 1 95 ? -7.710 -1.161 -1.368 1.00 93.88 95 GLY A N 1
ATOM 717 C CA . GLY A 1 95 ? -7.526 -2.107 -0.273 1.00 93.88 95 GLY A CA 1
ATOM 718 C C . GLY A 1 95 ? -8.639 -2.079 0.772 1.00 93.88 95 GLY A C 1
ATOM 719 O O . GLY A 1 95 ? -9.005 -3.127 1.299 1.00 93.88 95 GLY A O 1
ATOM 720 N N . LEU A 1 96 ? -9.213 -0.901 1.045 1.00 94.62 96 LEU A N 1
ATOM 721 C CA . LEU A 1 96 ? -10.409 -0.784 1.884 1.00 94.62 96 LEU A CA 1
ATOM 722 C C . LEU A 1 96 ? -11.647 -1.287 1.148 1.00 94.62 96 LEU A C 1
ATOM 724 O O . LEU A 1 96 ? -12.483 -1.931 1.769 1.00 94.62 96 LEU A O 1
ATOM 728 N N . ASP A 1 97 ? -11.734 -1.045 -0.161 1.00 95.69 97 ASP A N 1
ATOM 729 C CA . ASP A 1 97 ? -12.785 -1.601 -1.014 1.00 95.69 97 ASP A CA 1
ATOM 730 C C . ASP A 1 97 ? -12.828 -3.128 -0.913 1.00 95.69 97 ASP A C 1
ATOM 732 O O . ASP A 1 97 ? -13.848 -3.695 -0.521 1.00 95.69 97 ASP A O 1
ATOM 736 N N . GLU A 1 98 ? -11.686 -3.786 -1.147 1.00 95.62 98 GLU A N 1
ATOM 737 C CA . GLU A 1 98 ? -11.587 -5.245 -1.059 1.00 95.62 98 GLU A CA 1
ATOM 738 C C . GLU A 1 98 ? -11.986 -5.748 0.332 1.00 95.62 98 GLU A C 1
ATOM 740 O O . GLU A 1 98 ? -12.793 -6.663 0.466 1.00 95.62 98 GLU A O 1
ATOM 745 N N . LEU A 1 99 ? -11.471 -5.118 1.385 1.00 95.12 99 LEU A N 1
ATOM 746 C CA . LEU A 1 99 ? -11.764 -5.515 2.757 1.00 95.12 99 LEU A CA 1
ATOM 747 C C . LEU A 1 99 ? -13.237 -5.333 3.157 1.00 95.12 99 LEU A C 1
ATOM 749 O O . LEU A 1 99 ? -13.778 -6.165 3.885 1.00 95.12 99 LEU A O 1
ATOM 753 N N . CYS A 1 100 ? -13.868 -4.243 2.722 1.00 96.12 100 CYS A N 1
ATOM 754 C CA . CYS A 1 100 ? -15.204 -3.844 3.165 1.00 96.12 100 CYS A CA 1
ATOM 755 C C . CYS A 1 100 ? -16.345 -4.359 2.285 1.00 96.12 100 CYS A C 1
ATOM 757 O O . CYS A 1 100 ? -17.496 -4.320 2.736 1.00 96.12 100 CYS A O 1
ATOM 759 N N . ASN A 1 101 ? -16.050 -4.777 1.050 1.00 95.56 101 ASN A N 1
ATOM 760 C CA . ASN A 1 101 ? -17.048 -5.219 0.077 1.00 95.56 101 ASN A CA 1
ATOM 761 C C . ASN A 1 101 ? -16.790 -6.645 -0.440 1.00 95.56 101 ASN A C 1
ATOM 763 O O . ASN A 1 101 ? -17.750 -7.397 -0.588 1.00 95.56 101 ASN A O 1
ATOM 767 N N . ASP A 1 102 ? -15.532 -7.040 -0.672 1.00 95.62 102 ASP A N 1
ATOM 768 C CA . ASP A 1 102 ? -15.214 -8.341 -1.288 1.00 95.62 102 ASP A CA 1
ATOM 769 C C . ASP A 1 102 ? -14.885 -9.433 -0.252 1.00 95.62 102 ASP A C 1
ATOM 771 O O . ASP A 1 102 ? -15.220 -10.600 -0.445 1.00 95.62 102 ASP A O 1
ATOM 775 N N . ARG A 1 103 ? -14.210 -9.073 0.849 1.00 94.00 103 ARG A N 1
ATOM 776 C CA . ARG A 1 103 ? -13.615 -10.017 1.820 1.00 94.00 103 ARG A CA 1
ATOM 777 C C . ARG A 1 103 ? -14.318 -10.071 3.171 1.00 94.00 103 ARG A C 1
ATOM 779 O O . ARG A 1 103 ? -13.860 -10.781 4.065 1.00 94.00 103 ARG A O 1
ATOM 786 N N . GLU A 1 104 ? -15.427 -9.356 3.345 1.00 92.38 104 GLU A N 1
ATOM 787 C CA . GLU A 1 104 ? -16.164 -9.351 4.616 1.00 92.38 104 GLU A CA 1
ATOM 788 C C . GLU A 1 104 ? -16.614 -10.773 5.007 1.00 92.38 104 GLU A C 1
ATOM 790 O O . GLU A 1 104 ? -16.448 -11.193 6.156 1.00 92.38 104 GLU A O 1
ATOM 795 N N . GLU A 1 105 ? -17.097 -11.554 4.034 1.00 93.75 105 GLU A N 1
ATOM 796 C CA . GLU A 1 105 ? -17.518 -12.945 4.239 1.00 93.75 105 GLU A CA 1
ATOM 797 C C . GLU A 1 105 ? -16.345 -13.883 4.563 1.00 93.75 105 GLU A C 1
ATOM 799 O O . GLU A 1 105 ? -16.501 -14.787 5.384 1.00 93.75 105 GLU A O 1
ATOM 804 N N . ASP A 1 106 ? -15.161 -13.637 3.990 1.00 95.00 106 ASP A N 1
ATOM 805 C CA . ASP A 1 106 ? -13.943 -14.413 4.264 1.00 95.00 106 ASP A CA 1
ATOM 806 C C . ASP A 1 106 ? -13.431 -14.172 5.697 1.00 95.00 106 ASP A C 1
ATOM 808 O O . ASP A 1 106 ? -12.860 -15.067 6.324 1.00 95.00 106 ASP A O 1
ATOM 812 N N . LEU A 1 107 ? -13.648 -12.971 6.247 1.00 94.81 107 LEU A N 1
ATOM 813 C CA . LEU A 1 107 ? -13.204 -12.590 7.592 1.00 94.81 107 LEU A CA 1
ATOM 814 C C . LEU A 1 107 ? -14.218 -12.936 8.690 1.00 94.81 107 LEU A C 1
ATOM 816 O O . LEU A 1 107 ? -13.823 -13.155 9.842 1.00 94.81 107 LEU A O 1
ATOM 820 N N . ALA A 1 108 ? -15.509 -13.023 8.359 1.00 95.12 108 ALA A N 1
ATOM 821 C CA . ALA A 1 108 ? -16.575 -13.281 9.326 1.00 95.12 108 ALA A CA 1
ATOM 822 C C . ALA A 1 108 ? -16.356 -14.548 10.190 1.00 95.12 108 ALA A C 1
ATOM 824 O O . ALA A 1 108 ? -16.519 -14.452 11.413 1.00 95.12 108 ALA A O 1
ATOM 825 N N . PRO A 1 109 ? -15.912 -15.704 9.646 1.00 97.19 109 PRO A N 1
ATOM 826 C CA . PRO A 1 109 ? -15.625 -16.902 10.441 1.00 97.19 109 PRO A CA 1
ATOM 827 C C . PRO A 1 109 ? -14.495 -16.719 11.460 1.00 97.19 109 PRO A C 1
ATOM 829 O O . PRO A 1 109 ? -14.432 -17.440 12.455 1.00 97.19 109 PRO A O 1
ATOM 832 N N . HIS A 1 110 ? -13.600 -15.757 11.231 1.00 97.12 110 HIS A N 1
ATOM 833 C CA . HIS A 1 110 ? -12.426 -15.523 12.065 1.00 97.12 110 HIS A CA 1
ATOM 834 C C . HIS A 1 110 ? -12.614 -14.400 13.087 1.00 97.12 110 HIS A C 1
ATOM 836 O O . HIS A 1 110 ? -11.693 -14.128 13.862 1.00 97.12 110 HIS A O 1
ATOM 842 N N . LYS A 1 111 ? -13.797 -13.774 13.139 1.00 96.06 111 LYS A N 1
ATOM 843 C CA . LYS A 1 111 ? -14.086 -12.632 14.015 1.00 96.06 111 LYS A CA 1
ATOM 844 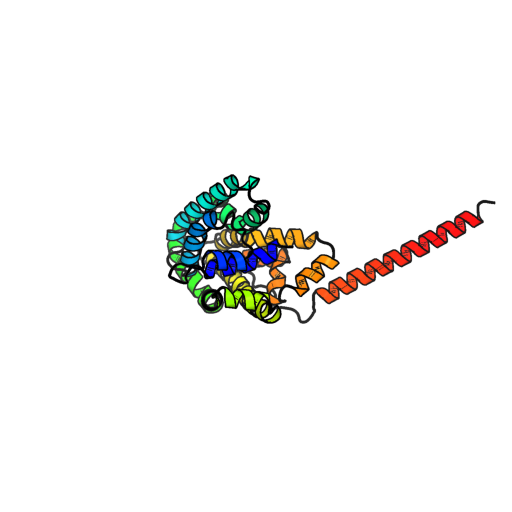C C . LYS A 1 111 ? -13.698 -12.877 15.474 1.00 96.06 111 LYS A C 1
ATOM 846 O O . LYS A 1 111 ? -12.973 -12.077 16.047 1.00 96.06 111 LYS A O 1
ATOM 851 N N . GLU A 1 112 ? -14.086 -14.016 16.050 1.00 97.69 112 GLU A N 1
ATOM 852 C CA . GLU A 1 112 ? -13.763 -14.342 17.449 1.00 97.69 112 GLU A CA 1
ATOM 853 C C . GLU A 1 112 ? -12.250 -14.530 17.685 1.00 97.69 112 GLU A C 1
ATOM 855 O O . GLU A 1 112 ? -11.736 -14.275 18.775 1.00 97.69 112 GLU A O 1
ATOM 860 N N . CYS A 1 113 ? -11.509 -15.007 16.681 1.00 98.31 113 CYS A N 1
ATOM 861 C CA . CYS A 1 113 ? -10.052 -15.102 16.766 1.00 98.31 113 CYS A CA 1
ATOM 862 C C . CYS A 1 113 ? -9.422 -13.706 16.718 1.00 98.31 113 CYS A C 1
ATOM 864 O O . CYS A 1 113 ? -8.593 -13.364 17.561 1.00 98.31 113 CYS A O 1
ATOM 866 N N . LEU A 1 114 ? -9.871 -12.876 15.775 1.00 97.50 114 LEU A N 1
ATOM 867 C CA . LEU A 1 114 ? -9.396 -11.507 15.622 1.00 97.50 114 LEU A CA 1
ATOM 868 C C . LEU A 1 114 ? -9.687 -10.673 16.872 1.00 97.50 114 LEU A C 1
ATOM 870 O O . LEU A 1 114 ? -8.781 -10.004 17.363 1.00 97.50 114 LEU A O 1
ATOM 874 N N . ASP A 1 115 ? -10.897 -10.761 17.431 1.00 96.75 115 ASP A N 1
ATOM 875 C CA . ASP A 1 115 ? -11.291 -10.054 18.658 1.00 96.75 115 ASP A CA 1
ATOM 876 C C . ASP A 1 115 ? -10.358 -10.387 19.837 1.00 96.75 115 ASP A C 1
ATOM 878 O O . ASP A 1 115 ? -10.075 -9.531 20.674 1.00 96.75 115 ASP A O 1
ATOM 882 N N . ARG A 1 116 ? -9.837 -11.620 19.893 1.00 98.06 116 ARG A N 1
ATOM 883 C CA . ARG A 1 116 ? -8.915 -12.069 20.948 1.00 98.06 116 ARG A CA 1
ATOM 884 C C . ARG A 1 116 ? -7.465 -11.660 20.723 1.00 98.06 116 ARG A C 1
ATOM 886 O O . ARG A 1 116 ? -6.757 -11.414 21.699 1.00 98.06 116 ARG A O 1
ATOM 893 N N . HIS A 1 117 ? -7.002 -11.650 19.475 1.00 97.88 117 HIS A N 1
ATOM 894 C CA . HIS A 1 117 ? -5.568 -11.609 19.177 1.00 97.88 117 HIS A CA 1
ATOM 895 C C . HIS A 1 117 ? -5.101 -10.345 18.448 1.00 97.88 117 HIS A C 1
ATOM 897 O O . HIS A 1 117 ? -3.943 -9.965 18.612 1.00 97.88 117 HIS A O 1
ATOM 903 N N . ALA A 1 118 ? -5.964 -9.671 17.681 1.00 96.81 118 ALA A N 1
ATOM 904 C CA . ALA A 1 118 ? -5.546 -8.590 16.786 1.00 96.81 118 ALA A CA 1
ATOM 905 C C . ALA A 1 118 ? -4.915 -7.404 17.532 1.00 96.81 118 ALA A C 1
ATOM 907 O O . ALA A 1 118 ? -3.853 -6.939 17.137 1.00 96.81 118 ALA A O 1
ATOM 908 N N . ASP A 1 119 ? -5.519 -6.950 18.634 1.00 96.38 119 ASP A N 1
ATOM 909 C CA . ASP A 1 119 ? -5.008 -5.826 19.438 1.00 96.38 119 ASP A CA 1
ATOM 910 C C . ASP A 1 119 ? -3.581 -6.088 19.956 1.00 96.38 119 ASP A C 1
ATOM 912 O O . ASP A 1 119 ? -2.688 -5.256 19.797 1.00 96.38 119 ASP A O 1
ATOM 916 N N . LEU A 1 120 ? -3.342 -7.282 20.508 1.00 97.50 120 LEU A N 1
ATOM 917 C CA . LEU A 1 120 ? -2.026 -7.676 21.011 1.00 97.50 120 LEU A CA 1
ATOM 918 C C . LEU A 1 120 ? -1.000 -7.815 19.878 1.00 97.50 120 LEU A C 1
ATOM 920 O O . LEU A 1 120 ? 0.122 -7.334 20.015 1.00 97.50 120 LEU A O 1
ATOM 924 N N . ILE A 1 121 ? -1.379 -8.453 18.766 1.00 97.88 121 ILE A N 1
ATOM 925 C CA . ILE A 1 121 ? -0.495 -8.641 17.607 1.00 97.88 121 ILE A CA 1
ATOM 926 C C . ILE A 1 121 ? -0.085 -7.291 17.022 1.00 97.88 121 ILE A C 1
ATOM 928 O O . ILE A 1 121 ? 1.106 -7.039 16.856 1.00 97.88 121 ILE A O 1
ATOM 932 N N . LEU A 1 122 ? -1.047 -6.398 16.766 1.00 96.81 122 LEU A N 1
ATOM 933 C CA . LEU A 1 122 ? -0.762 -5.073 16.221 1.00 96.81 122 LEU A CA 1
ATOM 934 C C . LEU A 1 122 ? 0.193 -4.296 17.132 1.00 96.81 122 LEU A C 1
ATOM 936 O O . LEU A 1 122 ? 1.171 -3.737 16.645 1.00 96.81 122 LEU A O 1
ATOM 940 N N . LYS A 1 123 ? -0.027 -4.309 18.452 1.00 97.56 123 LYS A N 1
ATOM 941 C CA . LYS A 1 123 ? 0.863 -3.639 19.415 1.00 97.56 123 LYS A CA 1
ATOM 942 C C . LYS A 1 123 ? 2.264 -4.244 19.452 1.00 97.56 123 LYS A C 1
ATOM 944 O O . LYS A 1 123 ? 3.235 -3.500 19.549 1.00 97.56 123 LYS A O 1
ATOM 949 N N . ASN A 1 124 ? 2.394 -5.567 19.363 1.00 98.25 124 ASN A N 1
ATOM 950 C CA . ASN A 1 124 ? 3.699 -6.235 19.343 1.00 98.25 124 ASN A CA 1
ATOM 951 C C . ASN A 1 124 ? 4.476 -5.934 18.054 1.00 98.25 124 ASN A C 1
ATOM 953 O O . ASN A 1 124 ? 5.679 -5.652 18.102 1.00 98.25 124 ASN A O 1
ATOM 957 N N . CYS A 1 125 ? 3.785 -5.952 16.913 1.00 98.00 125 CYS A N 1
ATOM 958 C CA . CYS A 1 125 ? 4.366 -5.562 15.637 1.00 98.00 125 CYS A CA 1
ATOM 959 C C . CYS A 1 125 ? 4.778 -4.090 15.650 1.00 98.00 125 CYS A C 1
ATOM 961 O O . CYS A 1 125 ? 5.908 -3.774 15.290 1.00 98.00 125 CYS A O 1
ATOM 963 N N . ASP A 1 126 ? 3.930 -3.196 16.156 1.00 97.44 126 ASP A N 1
ATOM 964 C CA . ASP A 1 126 ? 4.262 -1.778 16.263 1.00 97.44 126 ASP A CA 1
ATOM 965 C C . ASP A 1 126 ? 5.398 -1.509 17.255 1.00 97.44 126 ASP A C 1
ATOM 967 O O . ASP A 1 126 ? 6.266 -0.684 16.993 1.00 97.44 126 ASP A O 1
ATOM 971 N N . HIS A 1 127 ? 5.480 -2.253 18.358 1.00 97.62 127 HIS A N 1
ATOM 972 C CA . HIS A 1 127 ? 6.615 -2.160 19.275 1.00 97.62 127 HIS A CA 1
ATOM 973 C C . HIS A 1 127 ? 7.946 -2.499 18.588 1.00 97.62 127 HIS A C 1
ATOM 975 O O . HIS A 1 127 ? 8.966 -1.881 18.888 1.00 97.62 127 HIS A O 1
ATOM 981 N N . SER A 1 128 ? 7.927 -3.459 17.661 1.00 97.88 128 SER A N 1
ATOM 982 C CA . SER A 1 128 ? 9.114 -3.912 16.930 1.00 97.88 128 SER A CA 1
ATOM 983 C C . SER A 1 128 ? 9.439 -3.038 15.714 1.00 97.88 128 SER A C 1
ATOM 985 O O . SER A 1 128 ? 10.605 -2.886 15.354 1.00 97.88 128 SER A O 1
ATOM 987 N N . CYS A 1 129 ? 8.412 -2.482 15.069 1.00 97.44 129 CYS A N 1
ATOM 988 C CA . CYS A 1 129 ? 8.522 -1.765 13.800 1.00 97.44 129 CYS A CA 1
ATOM 989 C C . CYS A 1 129 ? 8.405 -0.241 13.933 1.00 97.44 129 CYS A C 1
ATOM 991 O O . CYS A 1 129 ? 8.783 0.464 13.005 1.00 97.44 129 CYS A O 1
ATOM 993 N N . HIS A 1 130 ? 7.901 0.270 15.056 1.00 96.50 130 HIS A N 1
ATOM 994 C CA . HIS A 1 130 ? 7.718 1.689 15.377 1.00 96.50 130 HIS A CA 1
ATOM 995 C C . HIS A 1 130 ? 6.860 2.484 14.376 1.00 96.50 130 HIS A C 1
ATOM 997 O O . HIS A 1 130 ? 7.100 3.676 14.167 1.00 96.50 130 HIS A O 1
ATOM 1003 N N . LEU A 1 131 ? 5.856 1.859 13.751 1.00 92.44 131 LEU A N 1
ATOM 1004 C CA . LEU A 1 131 ? 5.033 2.523 12.739 1.00 92.44 131 LEU A CA 1
ATOM 1005 C C . LEU A 1 131 ? 4.254 3.700 13.337 1.00 92.44 131 LEU A C 1
ATOM 1007 O O . LEU A 1 131 ? 4.357 4.810 12.821 1.00 92.44 131 LEU A O 1
ATOM 1011 N N . THR A 1 132 ? 3.546 3.500 14.450 1.00 90.25 132 THR A N 1
ATOM 1012 C CA . THR A 1 132 ? 2.752 4.548 15.113 1.00 90.25 132 THR A CA 1
ATOM 1013 C C . THR A 1 132 ? 3.616 5.743 15.502 1.00 90.25 132 THR A C 1
ATOM 1015 O O . THR A 1 132 ? 3.179 6.884 15.376 1.00 90.25 132 THR A O 1
ATOM 1018 N N . SER A 1 133 ? 4.860 5.507 15.933 1.00 90.69 133 SER A N 1
ATOM 1019 C CA . SER A 1 133 ? 5.802 6.581 16.269 1.00 90.69 133 SER A CA 1
ATOM 1020 C C . SER A 1 133 ? 6.200 7.397 15.042 1.00 90.69 133 SER A C 1
ATOM 1022 O O . SER A 1 133 ? 6.275 8.619 15.137 1.00 90.69 133 SER A O 1
ATOM 1024 N N . VAL A 1 134 ? 6.457 6.746 13.902 1.00 89.38 134 VAL A N 1
ATOM 1025 C CA . VAL A 1 134 ? 6.785 7.442 12.649 1.00 89.38 134 VAL A CA 1
ATOM 1026 C C . VAL A 1 134 ? 5.578 8.221 12.137 1.00 89.38 134 VAL A C 1
ATOM 1028 O O . VAL A 1 134 ? 5.722 9.386 11.787 1.00 89.38 134 VAL A O 1
ATOM 1031 N N . LEU A 1 135 ? 4.384 7.626 12.161 1.00 84.06 135 LEU A N 1
ATOM 1032 C CA . LEU A 1 135 ? 3.149 8.304 11.762 1.00 84.06 135 LEU A CA 1
ATOM 1033 C C . LEU A 1 135 ? 2.842 9.510 12.661 1.00 84.06 135 LEU A C 1
ATOM 1035 O O . LEU A 1 135 ? 2.502 10.576 12.159 1.00 84.06 135 LEU A O 1
ATOM 1039 N N . SER A 1 136 ? 3.038 9.376 13.977 1.00 82.69 136 SER A N 1
ATOM 1040 C CA . SER A 1 136 ? 2.853 10.483 14.925 1.00 82.69 136 SER A CA 1
ATOM 1041 C C . SER A 1 136 ? 3.870 11.602 14.693 1.00 82.69 136 SER A C 1
ATOM 1043 O O . SER A 1 136 ? 3.492 12.763 14.688 1.00 82.69 136 SER A O 1
ATOM 1045 N N . HIS A 1 137 ? 5.137 11.274 14.420 1.00 83.06 137 HIS A N 1
ATOM 1046 C CA . HIS A 1 137 ? 6.160 12.270 14.082 1.00 83.06 137 HIS A CA 1
ATOM 1047 C C . HIS A 1 137 ? 5.828 13.026 12.786 1.00 83.06 137 HIS A C 1
ATOM 1049 O O . HIS A 1 137 ? 5.992 14.243 12.716 1.00 83.06 137 HIS A O 1
ATOM 1055 N N . LEU A 1 138 ? 5.334 12.320 11.764 1.00 75.81 138 LEU A N 1
ATOM 1056 C CA . LEU A 1 138 ? 4.869 12.949 10.525 1.00 75.81 138 LEU A CA 1
ATOM 1057 C C . LEU A 1 138 ? 3.669 13.867 10.778 1.00 75.81 138 LEU A C 1
ATOM 1059 O O . LEU A 1 138 ? 3.603 14.946 10.198 1.00 75.81 138 LEU A O 1
ATOM 1063 N N . ALA A 1 139 ? 2.761 13.462 11.669 1.00 71.69 139 ALA A N 1
ATOM 1064 C CA . ALA A 1 139 ? 1.602 14.253 12.061 1.00 71.69 139 ALA A CA 1
ATOM 1065 C C . ALA A 1 139 ? 1.961 15.502 12.880 1.00 71.69 139 ALA A C 1
ATOM 1067 O O . ALA A 1 139 ? 1.404 16.569 12.649 1.00 71.69 139 ALA A O 1
ATOM 1068 N N . GLU A 1 140 ? 2.898 15.388 13.824 1.00 69.25 140 GLU A N 1
ATOM 1069 C CA . GLU A 1 140 ? 3.351 16.489 14.685 1.00 69.25 140 GLU A CA 1
ATOM 1070 C C . GLU A 1 140 ? 4.141 17.549 13.911 1.00 69.25 140 GLU A C 1
ATOM 1072 O O . GLU A 1 140 ? 4.004 18.740 14.182 1.00 69.25 140 GLU A O 1
ATOM 1077 N N . ASN A 1 141 ? 4.912 17.139 12.900 1.00 62.62 141 ASN A N 1
ATOM 1078 C CA . ASN A 1 141 ? 5.551 18.058 11.954 1.00 62.62 141 ASN A CA 1
ATOM 1079 C C . ASN A 1 141 ? 4.566 18.613 10.905 1.00 62.62 141 ASN A C 1
ATOM 1081 O O . ASN A 1 141 ? 4.986 19.275 9.960 1.00 62.62 141 ASN A O 1
ATOM 1085 N N . GLY A 1 142 ? 3.273 18.326 11.057 1.00 53.91 142 GLY A N 1
ATOM 1086 C CA . GLY A 1 142 ? 2.204 18.577 10.102 1.00 53.91 142 GLY A CA 1
ATOM 1087 C C . GLY A 1 142 ? 1.596 19.976 10.117 1.00 53.91 142 GLY A C 1
ATOM 1088 O O . GLY A 1 142 ? 0.454 20.121 9.689 1.00 53.91 142 GLY A O 1
ATOM 1089 N N . ASP A 1 143 ? 2.310 21.009 10.577 1.00 57.09 143 ASP A N 1
ATOM 1090 C CA . ASP A 1 143 ? 1.914 22.365 10.181 1.00 57.09 143 ASP A CA 1
ATOM 1091 C C . ASP A 1 143 ? 2.001 22.433 8.648 1.00 57.09 143 ASP A C 1
ATOM 1093 O O . ASP A 1 143 ? 2.979 21.969 8.053 1.00 57.09 143 ASP A O 1
ATOM 1097 N N . ALA A 1 144 ? 0.976 22.967 7.990 1.00 58.22 144 ALA A N 1
ATOM 1098 C CA . ALA A 1 144 ? 0.927 23.066 6.536 1.00 58.22 144 ALA A CA 1
ATOM 1099 C C . ALA A 1 144 ? 2.172 23.756 5.970 1.00 58.22 144 ALA A C 1
ATOM 1101 O O . ALA A 1 144 ? 2.696 23.363 4.929 1.00 58.22 144 ALA A O 1
ATOM 1102 N N . GLU A 1 145 ? 2.702 24.730 6.713 1.00 60.72 145 GLU A N 1
ATOM 1103 C CA . GLU A 1 145 ? 3.932 25.431 6.366 1.00 60.72 145 GLU A CA 1
ATOM 1104 C C . GLU A 1 145 ? 5.171 24.515 6.437 1.00 60.72 145 GLU A C 1
ATOM 1106 O O . GLU A 1 145 ? 6.114 24.669 5.661 1.00 60.72 145 GLU A O 1
ATOM 1111 N N . ALA A 1 146 ? 5.183 23.543 7.352 1.00 63.31 146 ALA A N 1
ATOM 1112 C CA . ALA A 1 146 ? 6.253 22.562 7.498 1.00 63.31 146 ALA A CA 1
ATOM 1113 C C . ALA A 1 146 ? 6.164 21.451 6.442 1.00 63.31 146 ALA A C 1
ATOM 1115 O O . ALA A 1 146 ? 7.199 21.074 5.894 1.00 63.31 146 ALA A O 1
ATOM 1116 N N . LEU A 1 147 ? 4.961 20.990 6.081 1.00 61.31 147 LEU A N 1
ATOM 1117 C CA . LEU A 1 147 ? 4.770 20.063 4.959 1.00 61.31 147 LEU A CA 1
ATOM 1118 C C . LEU A 1 147 ? 5.118 20.702 3.614 1.00 61.31 147 LEU A C 1
ATOM 1120 O O . LEU A 1 147 ? 5.787 20.070 2.801 1.00 61.31 147 LEU A O 1
ATOM 1124 N N . GLN A 1 148 ? 4.740 21.963 3.403 1.00 64.25 148 GLN A N 1
ATOM 1125 C CA . GLN A 1 148 ? 5.106 22.706 2.199 1.00 64.25 148 GLN A CA 1
ATOM 1126 C C . GLN A 1 148 ? 6.629 22.896 2.108 1.00 64.25 148 GLN A C 1
ATOM 1128 O O . GLN A 1 148 ? 7.226 22.656 1.060 1.00 64.25 148 GLN A O 1
ATOM 1133 N N . LYS A 1 149 ? 7.294 23.219 3.228 1.00 66.88 149 LYS A N 1
ATOM 1134 C CA . LYS A 1 149 ? 8.767 23.250 3.303 1.00 66.88 149 LYS A CA 1
ATOM 1135 C C . LYS A 1 149 ? 9.394 21.876 3.055 1.00 66.88 149 LYS A C 1
ATOM 1137 O O . LYS A 1 149 ? 10.466 21.806 2.464 1.00 66.88 149 LYS A O 1
ATOM 1142 N N . LEU A 1 150 ? 8.748 20.792 3.490 1.00 66.00 150 LEU A N 1
ATOM 1143 C CA . LEU A 1 150 ? 9.203 19.425 3.235 1.00 66.00 150 LEU A CA 1
ATOM 1144 C C . LEU A 1 150 ? 9.065 19.055 1.750 1.00 66.00 150 LEU A C 1
ATOM 1146 O O . LEU A 1 150 ? 9.928 18.373 1.211 1.00 66.00 150 LEU A O 1
ATOM 1150 N N . GLU A 1 151 ? 8.008 19.513 1.076 1.00 63.84 151 GLU A N 1
ATOM 1151 C CA . GLU A 1 151 ? 7.830 19.332 -0.369 1.00 63.84 151 GLU A CA 1
ATOM 1152 C C . GLU A 1 151 ? 8.910 20.083 -1.164 1.00 63.84 151 GLU A C 1
ATOM 1154 O O . GLU A 1 151 ? 9.472 19.544 -2.123 1.00 63.84 151 GLU A O 1
ATOM 1159 N N . GLU A 1 152 ? 9.251 21.300 -0.728 1.00 71.62 152 GLU A N 1
ATOM 1160 C CA . GLU A 1 152 ? 10.344 22.092 -1.299 1.00 71.62 152 GLU A CA 1
ATOM 1161 C C . GLU A 1 152 ? 11.728 21.471 -1.013 1.00 71.62 152 GLU A C 1
ATOM 1163 O O . GLU A 1 152 ? 12.616 21.514 -1.873 1.00 71.62 152 GLU A O 1
ATOM 1168 N N . ASP A 1 153 ? 11.913 20.835 0.151 1.00 80.50 153 ASP A N 1
ATOM 1169 C CA . ASP A 1 153 ? 13.121 20.090 0.527 1.00 80.50 153 ASP A CA 1
ATOM 1170 C C . ASP A 1 153 ? 12.998 18.592 0.206 1.00 80.50 153 ASP A C 1
ATOM 1172 O O . ASP A 1 153 ? 12.768 17.723 1.053 1.00 80.50 153 ASP A O 1
ATOM 1176 N N . HIS A 1 154 ? 13.238 18.280 -1.065 1.00 74.94 154 HIS A N 1
ATOM 1177 C CA . HIS A 1 154 ? 13.182 16.920 -1.594 1.00 74.94 154 HIS A CA 1
ATOM 1178 C C . HIS A 1 154 ? 14.035 15.893 -0.817 1.00 74.94 154 HIS A C 1
ATOM 1180 O O . HIS A 1 154 ? 13.688 14.709 -0.779 1.00 74.94 154 HIS A O 1
ATOM 1186 N N . GLU A 1 155 ? 15.149 16.308 -0.205 1.00 80.38 155 GLU A N 1
ATOM 1187 C CA . GLU A 1 155 ? 15.999 15.405 0.579 1.00 80.38 155 GLU A CA 1
ATOM 1188 C C . GLU A 1 155 ? 15.412 15.145 1.974 1.00 80.38 155 GLU A C 1
ATOM 1190 O O . GLU A 1 155 ? 15.439 14.002 2.444 1.00 80.38 155 GLU A O 1
ATOM 1195 N N . ALA A 1 156 ? 14.812 16.158 2.608 1.00 81.00 156 ALA A N 1
ATOM 1196 C CA . ALA A 1 156 ? 14.049 15.971 3.841 1.00 81.00 156 ALA A CA 1
ATOM 1197 C C . ALA A 1 156 ? 12.840 15.048 3.618 1.00 81.00 156 ALA A C 1
ATOM 1199 O O . ALA A 1 156 ? 12.670 14.075 4.357 1.00 81.00 156 ALA A O 1
ATOM 1200 N N . LEU A 1 157 ? 12.071 15.258 2.543 1.00 79.50 157 LEU A N 1
ATOM 1201 C CA . LEU A 1 157 ? 10.946 14.388 2.183 1.00 79.50 157 LEU A CA 1
ATOM 1202 C C . LEU A 1 157 ? 11.388 12.936 1.967 1.00 79.50 157 LEU A C 1
ATOM 1204 O O . LEU A 1 157 ? 10.774 12.002 2.484 1.00 79.50 157 LEU A O 1
ATOM 1208 N N . LYS A 1 158 ? 12.488 12.718 1.239 1.00 82.62 158 LYS A N 1
ATOM 1209 C CA . LYS A 1 158 ? 13.054 11.374 1.039 1.00 82.62 158 LYS A CA 1
ATOM 1210 C C . LYS A 1 158 ? 13.441 10.695 2.344 1.00 82.62 158 LYS A C 1
ATOM 1212 O O . LYS A 1 158 ? 13.278 9.480 2.463 1.00 82.62 158 LYS A O 1
ATOM 1217 N N . LYS A 1 159 ? 13.965 11.447 3.311 1.00 86.56 159 LYS A N 1
ATOM 1218 C CA . LYS A 1 159 ? 14.336 10.916 4.624 1.00 86.56 159 LYS A CA 1
ATOM 1219 C C . LYS A 1 159 ? 13.103 10.457 5.406 1.00 86.56 159 LYS A C 1
ATOM 1221 O O . LYS A 1 159 ? 13.112 9.347 5.940 1.00 86.56 159 LYS A O 1
ATOM 1226 N N . GLU A 1 160 ? 12.046 11.260 5.411 1.00 84.88 160 GLU A 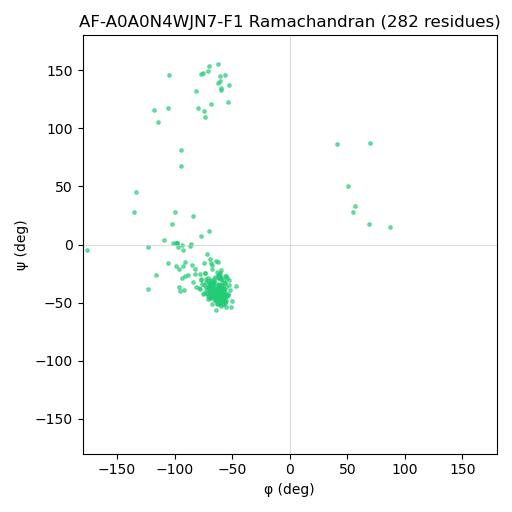N 1
ATOM 1227 C CA . GLU A 1 160 ? 10.773 10.905 6.043 1.00 84.88 160 GLU A CA 1
ATOM 1228 C C . GLU A 1 160 ? 10.137 9.674 5.375 1.00 84.88 160 GLU A C 1
ATOM 1230 O O . GLU A 1 160 ? 9.820 8.687 6.046 1.00 84.88 160 GLU A O 1
ATOM 1235 N N . LEU A 1 161 ? 10.084 9.649 4.038 1.00 84.94 161 LEU A N 1
ATOM 1236 C CA . LEU A 1 161 ? 9.612 8.490 3.270 1.00 84.94 161 LEU A CA 1
ATOM 1237 C C . LEU A 1 161 ? 10.456 7.232 3.520 1.00 84.94 161 LEU A C 1
ATOM 1239 O O . LEU A 1 161 ? 9.925 6.124 3.547 1.00 84.94 161 LEU A O 1
ATOM 1243 N N . SER A 1 162 ? 11.769 7.376 3.721 1.00 90.44 162 SER A N 1
ATOM 1244 C CA . SER A 1 162 ? 12.666 6.253 4.011 1.00 90.44 162 SER A CA 1
ATOM 1245 C C . SER A 1 162 ? 12.304 5.592 5.340 1.00 90.44 162 SER A C 1
ATOM 1247 O O . SER A 1 162 ? 12.263 4.360 5.429 1.00 90.44 162 SER A O 1
ATOM 1249 N N . SER A 1 163 ? 12.045 6.407 6.367 1.00 91.94 163 SER A N 1
ATOM 1250 C CA . SER A 1 163 ? 11.586 5.931 7.672 1.00 91.94 163 SER A CA 1
ATOM 1251 C C . SER A 1 163 ? 10.241 5.217 7.532 1.00 91.94 163 SER A C 1
ATOM 1253 O O . SER A 1 163 ? 10.128 4.044 7.889 1.00 91.94 163 SER A O 1
ATOM 1255 N N . LEU A 1 164 ? 9.271 5.874 6.886 1.00 90.75 164 LEU A N 1
ATOM 1256 C CA . LEU A 1 164 ? 7.927 5.341 6.676 1.00 90.75 164 LEU A CA 1
ATOM 1257 C C . LEU A 1 164 ? 7.929 4.010 5.915 1.00 90.75 164 LEU A C 1
ATOM 1259 O O . LEU A 1 164 ? 7.297 3.055 6.349 1.00 90.75 164 LEU A O 1
ATOM 1263 N N . CYS A 1 165 ? 8.667 3.892 4.810 1.00 93.19 165 CYS A N 1
ATOM 1264 C CA . CYS A 1 165 ? 8.714 2.647 4.039 1.00 93.19 165 CYS A CA 1
ATOM 1265 C C . CYS A 1 165 ? 9.364 1.491 4.805 1.00 93.19 165 CYS A C 1
ATOM 1267 O O . CYS A 1 165 ? 8.967 0.337 4.616 1.00 93.19 165 CYS A O 1
ATOM 1269 N N . THR A 1 166 ? 10.337 1.786 5.670 1.00 95.12 166 THR A N 1
ATOM 1270 C CA . THR A 1 166 ? 10.977 0.774 6.521 1.00 95.12 166 THR A CA 1
ATOM 1271 C C . THR A 1 166 ? 9.986 0.236 7.548 1.00 95.12 166 THR A C 1
ATOM 1273 O O . THR A 1 166 ? 9.804 -0.979 7.655 1.00 95.12 166 THR A O 1
ATOM 1276 N N . THR A 1 167 ? 9.313 1.130 8.275 1.00 95.50 167 THR A N 1
ATOM 1277 C CA . THR A 1 167 ? 8.362 0.743 9.324 1.00 95.50 167 THR A CA 1
ATOM 1278 C C . THR A 1 167 ? 7.096 0.122 8.739 1.00 95.50 167 THR A C 1
ATOM 1280 O O . THR A 1 167 ? 6.625 -0.884 9.264 1.00 95.50 167 THR A O 1
ATOM 1283 N N . PHE A 1 168 ? 6.599 0.623 7.603 1.00 95.25 168 PHE A N 1
ATOM 1284 C CA . PHE A 1 168 ? 5.440 0.075 6.894 1.00 95.25 168 PHE A CA 1
ATOM 1285 C C . PHE A 1 168 ? 5.665 -1.367 6.430 1.00 95.25 168 PHE A C 1
ATOM 1287 O O . PHE A 1 168 ? 4.820 -2.234 6.662 1.00 95.25 168 PHE A O 1
ATOM 1294 N N . GLY A 1 169 ? 6.815 -1.653 5.815 1.00 95.75 169 GLY A N 1
ATOM 1295 C CA . GLY A 1 169 ? 7.132 -3.000 5.337 1.00 95.75 169 GLY A CA 1
ATOM 1296 C C . GLY A 1 169 ? 7.352 -3.989 6.485 1.00 95.75 169 GLY A C 1
ATOM 1297 O O . GLY A 1 169 ? 6.885 -5.130 6.426 1.00 95.75 169 GLY A O 1
ATOM 1298 N N . CYS A 1 170 ? 8.003 -3.535 7.562 1.00 98.12 170 CYS A N 1
ATOM 1299 C CA . CYS A 1 170 ? 8.144 -4.300 8.801 1.00 98.12 170 CYS A CA 1
ATOM 1300 C C . CYS A 1 170 ? 6.773 -4.622 9.411 1.00 98.12 170 CYS A C 1
ATOM 1302 O O . CYS A 1 170 ? 6.480 -5.788 9.670 1.00 98.12 170 CYS A O 1
ATOM 1304 N N . MET A 1 171 ? 5.917 -3.608 9.583 1.00 97.44 171 MET A N 1
ATOM 1305 C CA . MET A 1 171 ? 4.596 -3.761 10.191 1.00 97.44 171 MET A CA 1
ATOM 1306 C C . MET A 1 171 ? 3.722 -4.702 9.365 1.00 97.44 171 MET A C 1
ATOM 1308 O O . MET A 1 171 ? 3.185 -5.660 9.905 1.00 97.44 171 MET A O 1
ATOM 1312 N N . SER A 1 172 ? 3.629 -4.475 8.053 1.00 97.38 172 SER A N 1
ATOM 1313 C CA . SER A 1 172 ? 2.785 -5.274 7.157 1.00 97.38 172 SER A CA 1
ATOM 1314 C C . SER A 1 172 ? 3.175 -6.754 7.183 1.00 97.38 172 SER A C 1
ATOM 1316 O O . SER A 1 172 ? 2.322 -7.618 7.361 1.00 97.38 172 SER A O 1
ATOM 1318 N N . SER A 1 173 ? 4.476 -7.055 7.092 1.00 98.19 173 SER A N 1
ATOM 1319 C CA . SER A 1 173 ? 4.955 -8.442 7.140 1.00 98.19 173 SER A CA 1
ATOM 1320 C C . SER A 1 173 ? 4.799 -9.079 8.526 1.00 98.19 173 SER A C 1
ATOM 1322 O O . SER A 1 173 ? 4.420 -10.245 8.617 1.00 98.19 173 SER A O 1
ATOM 1324 N N . CYS A 1 174 ? 5.029 -8.329 9.608 1.00 98.62 174 CYS A N 1
ATOM 1325 C CA . CYS A 1 174 ? 4.800 -8.812 10.970 1.00 98.62 174 CYS A CA 1
ATOM 1326 C C . CYS A 1 174 ? 3.325 -9.156 11.203 1.00 98.62 174 CYS A C 1
ATOM 1328 O O . CYS A 1 174 ? 3.012 -10.252 11.659 1.00 98.62 174 CYS A O 1
ATOM 1330 N N . VAL A 1 175 ? 2.415 -8.254 10.824 1.00 98.25 175 VAL A N 1
ATOM 1331 C CA . VAL A 1 175 ? 0.970 -8.444 10.987 1.00 98.25 175 VAL A CA 1
ATOM 1332 C C . VAL A 1 175 ? 0.487 -9.643 10.182 1.00 98.25 175 VAL A C 1
ATOM 1334 O O . VAL A 1 175 ? -0.213 -10.489 10.736 1.00 98.25 175 VAL A O 1
ATOM 1337 N N . ALA A 1 176 ? 0.900 -9.765 8.917 1.00 98.44 176 ALA A N 1
ATOM 1338 C CA . ALA A 1 176 ? 0.586 -10.932 8.101 1.00 98.44 176 ALA A CA 1
ATOM 1339 C C . ALA A 1 176 ? 1.061 -12.235 8.758 1.00 98.44 176 ALA A C 1
ATOM 1341 O O . ALA A 1 176 ? 0.294 -13.194 8.862 1.00 98.44 176 ALA A O 1
ATOM 1342 N N . HIS A 1 177 ? 2.309 -12.270 9.234 1.00 98.62 177 HIS A N 1
ATOM 1343 C CA . HIS A 1 177 ? 2.886 -13.451 9.866 1.00 98.62 177 HIS A CA 1
ATOM 1344 C C . HIS A 1 177 ? 2.161 -13.830 11.164 1.00 98.62 177 HIS A C 1
ATOM 1346 O O . HIS A 1 177 ? 1.640 -14.940 11.276 1.00 98.62 177 HIS A O 1
ATOM 1352 N N . ASP A 1 178 ? 2.079 -12.912 12.125 1.00 98.56 178 ASP A N 1
ATOM 1353 C CA . ASP A 1 178 ? 1.571 -13.191 13.470 1.00 98.56 178 ASP A CA 1
ATOM 1354 C C . ASP A 1 178 ? 0.062 -13.473 13.467 1.00 98.56 178 ASP A C 1
ATOM 1356 O O . ASP A 1 178 ? -0.405 -14.373 14.175 1.00 98.56 178 ASP A O 1
ATOM 1360 N N . LEU A 1 179 ? -0.712 -12.780 12.621 1.00 98.31 179 LEU A N 1
ATOM 1361 C CA . LEU A 1 179 ? -2.122 -13.121 12.422 1.00 98.31 179 LEU A CA 1
ATOM 1362 C C . LEU A 1 179 ? -2.283 -14.481 11.754 1.00 98.31 179 LEU A C 1
ATOM 1364 O O . LEU A 1 179 ? -3.223 -15.188 12.090 1.00 98.31 179 LEU A O 1
ATOM 1368 N N . ASN A 1 180 ? -1.395 -14.894 10.851 1.00 98.44 180 ASN A N 1
ATOM 1369 C CA . ASN A 1 180 ? -1.458 -16.242 10.289 1.00 98.44 180 ASN A CA 1
ATOM 1370 C C . ASN A 1 180 ? -1.060 -17.320 11.301 1.00 98.44 180 ASN A C 1
ATOM 1372 O O . ASN A 1 180 ? -1.574 -18.434 11.222 1.00 98.44 180 ASN A O 1
ATOM 1376 N N . VAL A 1 181 ? -0.192 -17.007 12.265 1.00 98.31 181 VAL A N 1
ATOM 1377 C CA . VAL A 1 181 ? 0.142 -17.923 13.364 1.00 98.31 181 VAL A CA 1
ATOM 1378 C C . VAL A 1 181 ? -1.066 -18.149 14.280 1.00 98.31 181 VAL A C 1
ATOM 1380 O O . VAL A 1 181 ? -1.311 -19.286 14.677 1.00 98.31 181 VAL A O 1
ATOM 1383 N N . GLN A 1 182 ? -1.829 -17.098 14.606 1.00 98.25 182 GLN A N 1
ATOM 1384 C CA . GLN A 1 182 ? -2.960 -17.200 15.545 1.00 98.25 182 GLN A CA 1
ATOM 1385 C C . GLN A 1 182 ? -4.309 -17.489 14.868 1.00 98.25 182 GLN A C 1
ATOM 1387 O O . GLN A 1 182 ? -5.115 -18.258 15.383 1.00 98.25 182 GLN A O 1
ATOM 1392 N N . CYS A 1 183 ? -4.555 -16.880 13.711 1.00 97.06 183 CYS A N 1
ATOM 1393 C CA . CYS A 1 183 ? -5.839 -16.816 13.014 1.00 97.06 183 CYS A CA 1
ATOM 1394 C C . CYS A 1 183 ? -5.687 -17.132 11.513 1.00 97.06 183 CYS A C 1
ATOM 1396 O O . CYS A 1 183 ? -6.229 -16.420 10.674 1.00 97.06 183 CYS A O 1
ATOM 1398 N N . SER A 1 184 ? -4.932 -18.170 11.140 1.00 96.75 184 SER A N 1
ATOM 1399 C CA . SER A 1 184 ? -4.732 -18.534 9.726 1.00 96.75 184 SER A CA 1
ATOM 1400 C C . SER A 1 184 ? -6.058 -18.701 8.959 1.00 96.75 184 SER A C 1
ATOM 1402 O O . SER A 1 184 ? -6.968 -19.339 9.499 1.00 96.75 184 SER A O 1
ATOM 1404 N N . PRO A 1 185 ? -6.181 -18.201 7.710 1.00 96.75 185 PRO A N 1
ATOM 1405 C CA . PRO A 1 185 ? -5.194 -17.473 6.890 1.00 96.75 185 PRO A CA 1
ATOM 1406 C C . PRO A 1 185 ? -5.392 -15.939 6.894 1.00 96.75 185 PRO A C 1
ATOM 1408 O O . PRO A 1 185 ? -5.070 -15.254 5.920 1.00 96.75 185 PRO A O 1
ATOM 1411 N N . VAL A 1 186 ? -5.965 -15.383 7.967 1.00 96.75 186 VAL A N 1
ATOM 1412 C CA . VAL A 1 186 ? -6.446 -13.992 8.009 1.00 96.75 186 VAL A CA 1
ATOM 1413 C C . VAL A 1 186 ? -5.347 -12.959 7.788 1.00 96.75 186 VAL A C 1
ATOM 1415 O O . VAL A 1 186 ? -5.592 -11.939 7.147 1.00 96.75 186 VAL A O 1
ATOM 1418 N N . GLY A 1 187 ? -4.141 -13.207 8.301 1.00 97.31 187 GLY A N 1
ATOM 1419 C CA . GLY A 1 187 ? -3.024 -12.279 8.153 1.00 97.31 187 GLY A CA 1
ATOM 1420 C C . GLY A 1 187 ? -2.709 -11.986 6.692 1.00 97.31 187 GLY A C 1
ATOM 1421 O O . GLY A 1 187 ? -2.528 -10.823 6.328 1.00 97.31 187 GLY A O 1
ATOM 1422 N N . THR A 1 188 ? -2.726 -13.020 5.848 1.00 97.88 188 THR A N 1
ATOM 1423 C CA . THR A 1 188 ? -2.549 -12.851 4.404 1.00 97.88 188 THR A CA 1
ATOM 1424 C C . THR A 1 188 ? -3.734 -12.166 3.756 1.00 97.88 188 THR A C 1
ATOM 1426 O O . THR A 1 188 ? -3.509 -11.203 3.037 1.00 97.88 188 THR A O 1
ATOM 1429 N N . ILE A 1 189 ? -4.971 -12.565 4.065 1.00 97.38 189 ILE A N 1
ATOM 1430 C CA . ILE A 1 189 ? -6.172 -11.933 3.488 1.00 97.38 189 ILE A CA 1
ATOM 1431 C C . ILE A 1 189 ? -6.175 -10.422 3.753 1.00 97.38 189 ILE A C 1
ATOM 1433 O O . ILE A 1 189 ? -6.331 -9.626 2.826 1.00 97.38 189 ILE A O 1
ATOM 1437 N N . ILE A 1 190 ? -5.966 -10.018 5.011 1.00 96.62 190 ILE A N 1
ATOM 1438 C CA . ILE A 1 190 ? -5.989 -8.603 5.396 1.00 96.62 190 ILE A CA 1
ATOM 1439 C C . ILE A 1 190 ? -4.845 -7.842 4.732 1.00 96.62 190 ILE A C 1
ATOM 1441 O O . ILE A 1 190 ? -5.059 -6.770 4.168 1.00 96.62 190 ILE A O 1
ATOM 1445 N N . THR A 1 191 ? -3.630 -8.384 4.795 1.00 97.00 191 THR A N 1
ATOM 1446 C CA . THR A 1 191 ? -2.443 -7.667 4.320 1.00 97.00 191 THR A CA 1
ATOM 1447 C C . THR A 1 191 ? -2.403 -7.595 2.795 1.00 97.00 191 THR A C 1
ATOM 1449 O O . THR A 1 191 ? -2.065 -6.548 2.255 1.00 97.00 191 THR A O 1
ATOM 1452 N N . GLU A 1 192 ? -2.796 -8.656 2.087 1.00 96.81 192 GLU A N 1
ATOM 1453 C CA . GLU A 1 192 ? -2.940 -8.654 0.624 1.00 96.81 192 GLU A CA 1
ATOM 1454 C C . GLU A 1 192 ? -3.946 -7.592 0.174 1.00 96.81 192 GLU A C 1
ATOM 1456 O O . GLU A 1 192 ? -3.622 -6.768 -0.683 1.00 96.81 192 GLU A O 1
ATOM 1461 N N . SER A 1 193 ? -5.112 -7.544 0.829 1.00 96.44 193 SER A N 1
ATOM 1462 C CA . SER A 1 193 ? -6.140 -6.540 0.544 1.00 96.44 193 SER A CA 1
ATOM 1463 C C . SER A 1 193 ? -5.593 -5.125 0.762 1.00 96.44 193 SER A C 1
ATOM 1465 O O . SER A 1 193 ? -5.599 -4.307 -0.152 1.00 96.44 193 SER A O 1
ATOM 1467 N N . LEU A 1 194 ? -5.008 -4.831 1.931 1.00 95.12 194 LEU A N 1
ATOM 1468 C CA . LEU A 1 194 ? -4.433 -3.507 2.220 1.00 95.12 194 LEU A CA 1
ATOM 1469 C C . LEU A 1 194 ? -3.275 -3.125 1.284 1.00 95.12 194 LEU A C 1
ATOM 1471 O O . LEU A 1 194 ? -3.056 -1.939 1.033 1.00 95.12 194 LEU A O 1
ATOM 1475 N N . LEU A 1 195 ? -2.544 -4.104 0.745 1.00 95.75 195 LEU A N 1
ATOM 1476 C CA . LEU A 1 195 ? -1.457 -3.884 -0.208 1.00 95.75 195 LEU A CA 1
ATOM 1477 C C . LEU A 1 195 ? -1.918 -3.808 -1.672 1.00 95.75 195 LEU A C 1
ATOM 1479 O O . LEU A 1 195 ? -1.091 -3.534 -2.549 1.00 95.75 195 LEU A O 1
ATOM 1483 N N . ARG A 1 196 ? -3.213 -3.966 -1.970 1.00 94.88 196 ARG A N 1
ATOM 1484 C CA . ARG A 1 196 ? -3.766 -3.871 -3.333 1.00 94.88 196 ARG A CA 1
ATOM 1485 C C . ARG A 1 196 ? -3.384 -2.589 -4.096 1.00 94.88 196 ARG A C 1
ATOM 1487 O O . ARG A 1 196 ? -3.048 -2.698 -5.286 1.00 94.88 196 ARG A O 1
ATOM 1494 N N . PRO A 1 197 ? -3.321 -1.393 -3.473 1.00 91.75 197 PRO A N 1
ATOM 1495 C CA . PRO A 1 197 ? -2.836 -0.201 -4.166 1.00 91.75 197 PRO A CA 1
ATOM 1496 C C . PRO A 1 197 ? -1.385 -0.351 -4.651 1.00 91.75 197 PRO A C 1
ATOM 1498 O O . PRO A 1 197 ? -1.043 0.072 -5.757 1.00 91.75 197 PRO A O 1
ATOM 1501 N N . PHE A 1 198 ? -0.536 -1.020 -3.866 1.00 93.81 198 PHE A N 1
ATOM 1502 C CA . PHE A 1 198 ? 0.860 -1.287 -4.216 1.00 93.81 198 PHE A CA 1
ATOM 1503 C C . PHE A 1 198 ? 1.004 -2.412 -5.238 1.00 93.81 198 PHE A C 1
ATOM 1505 O O . PHE A 1 198 ? 1.853 -2.309 -6.115 1.00 93.81 198 PHE A O 1
ATOM 1512 N N . HIS A 1 199 ? 0.143 -3.431 -5.215 1.00 92.94 199 HIS A N 1
ATOM 1513 C CA . HIS A 1 199 ? 0.059 -4.416 -6.300 1.00 92.94 199 HIS A CA 1
ATOM 1514 C C . HIS A 1 199 ? -0.255 -3.756 -7.643 1.00 92.94 199 HIS A C 1
ATOM 1516 O O . HIS A 1 199 ? 0.412 -4.014 -8.650 1.00 92.94 199 HIS A O 1
ATOM 1522 N N . THR A 1 200 ? -1.244 -2.862 -7.648 1.00 91.31 200 THR A N 1
ATOM 1523 C CA . THR A 1 200 ? -1.622 -2.093 -8.838 1.00 91.31 200 THR A CA 1
ATOM 1524 C C . THR A 1 200 ? -0.458 -1.215 -9.292 1.00 91.31 200 THR A C 1
ATOM 1526 O O . THR A 1 200 ? -0.084 -1.225 -10.466 1.00 91.31 200 THR A O 1
ATOM 1529 N N . ALA A 1 201 ? 0.180 -0.503 -8.359 1.00 89.12 201 ALA A N 1
ATOM 1530 C CA . ALA A 1 201 ? 1.326 0.343 -8.662 1.00 89.12 201 ALA A CA 1
ATOM 1531 C C . ALA A 1 201 ? 2.533 -0.450 -9.190 1.00 89.12 201 ALA A C 1
ATOM 1533 O O . ALA A 1 201 ? 3.161 -0.004 -10.149 1.00 89.12 201 ALA A O 1
ATOM 1534 N N . ALA A 1 202 ? 2.836 -1.617 -8.619 1.00 90.44 202 ALA A N 1
ATOM 1535 C CA . ALA A 1 202 ? 3.908 -2.502 -9.066 1.00 90.44 202 ALA A CA 1
ATOM 1536 C C . ALA A 1 202 ? 3.622 -3.075 -10.462 1.00 90.44 202 ALA A C 1
ATOM 1538 O O . ALA A 1 202 ? 4.508 -3.084 -11.311 1.00 90.44 202 ALA A O 1
ATOM 1539 N N . THR A 1 203 ? 2.373 -3.454 -10.742 1.00 92.12 203 THR A N 1
ATOM 1540 C CA . THR A 1 203 ? 1.953 -3.915 -12.077 1.00 92.12 203 THR A CA 1
ATOM 1541 C C . THR A 1 203 ? 2.145 -2.812 -13.120 1.00 92.12 203 THR A C 1
ATOM 1543 O O . THR A 1 203 ? 2.809 -3.018 -14.134 1.00 92.12 203 THR A O 1
ATOM 1546 N N . ILE A 1 204 ? 1.676 -1.592 -12.830 1.00 89.06 204 ILE A N 1
ATOM 1547 C CA . ILE A 1 204 ? 1.916 -0.420 -13.690 1.00 89.06 204 ILE A CA 1
ATOM 1548 C C . ILE A 1 204 ? 3.423 -0.164 -13.835 1.00 89.06 204 ILE A C 1
ATOM 1550 O O . ILE A 1 204 ? 3.905 0.169 -14.919 1.00 89.06 204 ILE A O 1
ATOM 1554 N N . PHE A 1 205 ? 4.184 -0.308 -12.747 1.00 88.19 205 PHE A N 1
ATOM 1555 C CA . PHE A 1 205 ? 5.626 -0.112 -12.756 1.00 88.19 205 PHE A CA 1
ATOM 1556 C C . PHE A 1 205 ? 6.327 -1.100 -13.691 1.00 88.19 205 PHE A C 1
ATOM 1558 O O . PHE A 1 205 ? 7.267 -0.713 -14.379 1.00 88.19 205 PHE A O 1
ATOM 1565 N N . GLU A 1 206 ? 5.881 -2.351 -13.780 1.00 89.62 206 GLU A N 1
ATOM 1566 C CA . GLU A 1 206 ? 6.464 -3.337 -14.691 1.00 89.62 206 GLU A CA 1
ATOM 1567 C C . GLU A 1 206 ? 6.280 -2.954 -16.165 1.00 89.62 206 GLU A C 1
ATOM 1569 O O . GLU A 1 206 ? 7.235 -3.092 -16.944 1.00 89.62 206 GLU A O 1
ATOM 1574 N N . GLU A 1 207 ? 5.120 -2.392 -16.512 1.00 90.50 207 GLU A N 1
ATOM 1575 C CA . GLU A 1 207 ? 4.726 -2.029 -17.879 1.00 90.50 207 GLU A CA 1
ATOM 1576 C C . GLU A 1 207 ? 5.365 -0.731 -18.397 1.00 90.50 207 GLU A C 1
ATOM 1578 O O . GLU A 1 207 ? 5.539 -0.552 -19.609 1.00 90.50 207 GLU A O 1
ATOM 1583 N N . ILE A 1 208 ? 5.757 0.187 -17.509 1.00 87.56 208 ILE A N 1
ATOM 1584 C CA . ILE A 1 208 ? 6.357 1.456 -17.937 1.00 87.56 208 ILE A CA 1
ATOM 1585 C C . ILE A 1 208 ? 7.775 1.281 -18.501 1.00 87.56 208 ILE A C 1
ATOM 1587 O O . ILE A 1 208 ? 8.579 0.437 -18.096 1.00 87.56 208 ILE A O 1
ATOM 1591 N N . GLY A 1 209 ? 8.120 2.162 -19.443 1.00 87.31 209 GLY A N 1
ATOM 1592 C CA . GLY A 1 209 ? 9.437 2.176 -20.072 1.00 87.31 209 GLY A CA 1
ATOM 1593 C C . GLY A 1 209 ? 10.584 2.448 -19.081 1.00 87.31 209 GLY A C 1
ATOM 1594 O O . GLY A 1 209 ? 10.404 3.136 -18.075 1.00 87.31 209 GLY A O 1
ATOM 1595 N N . PRO A 1 210 ? 11.815 2.002 -19.392 1.00 88.44 210 PRO A N 1
ATOM 1596 C CA . PRO A 1 210 ? 12.951 2.057 -18.466 1.00 88.44 210 PRO A CA 1
ATOM 1597 C C . PRO A 1 210 ? 13.330 3.485 -18.033 1.00 88.44 210 PRO A C 1
ATOM 1599 O O . PRO A 1 210 ? 13.786 3.698 -16.915 1.00 88.44 210 PRO A O 1
ATOM 1602 N N . ARG A 1 211 ? 13.085 4.495 -18.881 1.00 85.69 211 ARG A N 1
ATOM 1603 C CA . ARG A 1 211 ? 13.291 5.908 -18.516 1.00 85.69 211 ARG A CA 1
ATOM 1604 C C . ARG A 1 211 ? 12.339 6.370 -17.408 1.00 85.69 211 ARG A C 1
ATOM 1606 O O . ARG A 1 211 ? 12.767 7.086 -16.510 1.00 85.69 211 ARG A O 1
ATOM 1613 N N . ALA A 1 212 ? 11.078 5.941 -17.455 1.00 86.81 212 ALA A N 1
ATOM 1614 C CA . ALA A 1 212 ? 10.096 6.258 -16.423 1.00 86.81 212 ALA A CA 1
ATOM 1615 C C . ALA A 1 212 ? 10.419 5.527 -15.110 1.00 86.81 212 ALA A C 1
ATOM 1617 O O . ALA A 1 212 ? 10.366 6.147 -14.051 1.00 86.81 212 ALA A O 1
ATOM 1618 N N . LYS A 1 213 ? 10.868 4.262 -15.182 1.00 88.56 213 LYS A N 1
ATOM 1619 C CA . LYS A 1 213 ? 11.357 3.505 -14.012 1.00 88.56 213 LYS A CA 1
ATOM 1620 C C . LYS A 1 213 ? 12.483 4.241 -13.282 1.00 88.56 213 LYS A C 1
ATOM 1622 O O . LYS A 1 213 ? 12.399 4.439 -12.076 1.00 88.56 213 LYS A O 1
ATOM 1627 N N . ILE A 1 214 ? 13.493 4.722 -14.018 1.00 87.19 214 ILE A N 1
ATOM 1628 C CA . ILE A 1 214 ? 14.584 5.534 -13.444 1.00 87.19 214 ILE A CA 1
ATOM 1629 C C . ILE A 1 214 ? 14.037 6.805 -12.789 1.00 87.19 214 ILE A C 1
ATOM 1631 O O . ILE A 1 214 ? 14.465 7.158 -11.696 1.00 87.19 214 ILE A O 1
ATOM 1635 N N . SER A 1 215 ? 13.093 7.497 -13.436 1.00 85.25 215 SER A N 1
ATOM 1636 C CA . SER A 1 215 ? 12.498 8.708 -12.861 1.00 85.25 215 SER A CA 1
ATOM 1637 C C . SER A 1 215 ? 11.852 8.429 -11.506 1.00 85.25 215 SER A C 1
ATOM 1639 O O . SER A 1 215 ? 12.012 9.220 -10.586 1.00 85.25 215 SER A O 1
ATOM 1641 N N . ILE A 1 216 ? 11.142 7.310 -11.367 1.00 85.19 216 ILE A N 1
ATOM 1642 C CA . ILE A 1 216 ? 10.501 6.917 -10.107 1.00 85.19 216 ILE A CA 1
ATOM 1643 C C . ILE A 1 216 ? 11.549 6.547 -9.056 1.00 85.19 216 ILE A C 1
ATOM 1645 O O . ILE A 1 216 ? 11.483 7.056 -7.943 1.00 85.19 216 ILE A O 1
ATOM 1649 N N . TYR A 1 217 ? 12.558 5.742 -9.405 1.00 87.06 217 TYR A N 1
ATOM 1650 C CA . TYR A 1 217 ? 13.609 5.359 -8.454 1.00 87.06 217 TYR A CA 1
ATOM 1651 C C . TYR A 1 217 ? 14.435 6.530 -7.923 1.00 87.06 217 TYR A C 1
ATOM 1653 O O . TYR A 1 217 ? 14.930 6.451 -6.803 1.00 87.06 217 TYR A O 1
ATOM 1661 N N . ARG A 1 218 ? 14.531 7.624 -8.683 1.00 85.19 218 ARG A N 1
ATOM 1662 C CA . ARG A 1 218 ? 15.160 8.870 -8.224 1.00 85.19 218 ARG A CA 1
ATOM 1663 C C . ARG A 1 218 ? 14.324 9.645 -7.222 1.00 85.19 218 ARG A C 1
ATOM 1665 O O . ARG A 1 218 ? 14.875 10.461 -6.489 1.00 85.19 218 ARG A O 1
ATOM 1672 N N . GLN A 1 219 ? 13.015 9.445 -7.255 1.00 83.75 219 GLN A N 1
ATOM 1673 C CA . GLN A 1 219 ? 12.050 10.192 -6.464 1.00 83.75 219 GLN A CA 1
ATOM 1674 C C . GLN A 1 219 ? 11.721 9.502 -5.137 1.00 83.75 219 GLN A C 1
ATOM 1676 O O . GLN A 1 219 ? 11.427 10.184 -4.162 1.00 83.75 219 GLN A O 1
ATOM 1681 N N . ILE A 1 220 ? 11.812 8.172 -5.081 1.00 85.81 220 ILE A N 1
ATOM 1682 C CA . ILE A 1 220 ? 11.567 7.404 -3.857 1.00 85.81 220 ILE A CA 1
ATOM 1683 C C . ILE A 1 220 ? 12.876 6.905 -3.242 1.00 85.81 220 ILE A C 1
ATOM 1685 O O . ILE A 1 220 ? 13.810 6.566 -3.974 1.00 85.81 220 ILE A O 1
ATOM 1689 N N . PRO A 1 221 ? 12.970 6.826 -1.907 1.00 89.38 221 PRO A N 1
ATOM 1690 C CA . PRO A 1 221 ? 14.156 6.291 -1.257 1.00 89.38 221 PRO A CA 1
ATOM 1691 C C . PRO A 1 221 ? 14.265 4.767 -1.482 1.00 89.38 221 PRO A C 1
ATOM 1693 O O . PRO A 1 221 ? 13.242 4.094 -1.653 1.00 89.38 221 PRO A O 1
ATOM 1696 N N . PRO A 1 222 ? 15.483 4.189 -1.456 1.00 91.06 222 PRO A N 1
ATOM 1697 C CA . PRO A 1 222 ? 15.705 2.756 -1.687 1.00 91.06 222 PRO A CA 1
ATOM 1698 C C . PRO A 1 222 ? 14.893 1.821 -0.785 1.00 91.06 222 PRO A C 1
ATOM 1700 O O . PRO A 1 222 ? 14.525 0.720 -1.188 1.00 91.06 222 PRO A O 1
ATOM 1703 N N . GLN 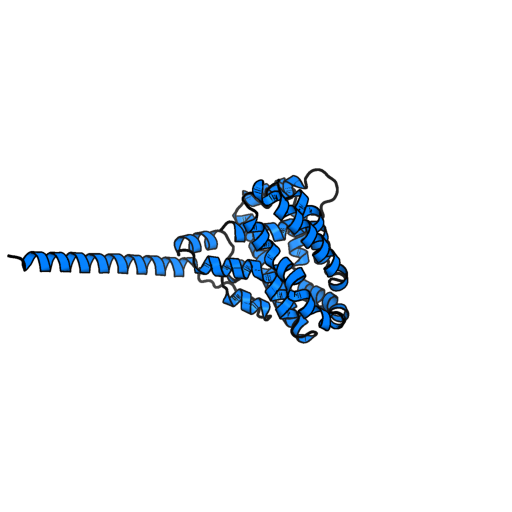A 1 223 ? 14.572 2.279 0.423 1.00 92.69 223 GLN A N 1
ATOM 1704 C CA . GLN A 1 223 ? 13.739 1.593 1.404 1.00 92.69 223 GLN A CA 1
ATOM 1705 C C . GLN A 1 223 ? 12.325 1.325 0.876 1.00 92.69 223 GLN A C 1
ATOM 1707 O O . GLN A 1 223 ? 11.697 0.382 1.331 1.00 92.69 223 GLN A O 1
ATOM 1712 N N . CYS A 1 224 ? 11.834 2.098 -0.096 1.00 93.12 224 CYS A N 1
ATOM 1713 C CA . CYS A 1 224 ? 10.518 1.912 -0.710 1.00 93.12 224 CYS A CA 1
ATOM 1714 C C . CYS A 1 224 ? 10.543 1.037 -1.972 1.00 93.12 224 CYS A C 1
ATOM 1716 O O . CYS A 1 224 ? 9.489 0.784 -2.549 1.00 93.12 224 CYS A O 1
ATOM 1718 N N . TYR A 1 225 ? 11.708 0.594 -2.464 1.00 92.44 225 TYR A N 1
ATOM 1719 C CA . TYR A 1 225 ? 11.788 -0.077 -3.771 1.00 92.44 225 TYR A CA 1
ATOM 1720 C C . TYR A 1 225 ? 10.980 -1.375 -3.838 1.00 92.44 225 TYR A C 1
ATOM 1722 O O . TYR A 1 225 ? 10.448 -1.696 -4.902 1.00 92.44 225 TYR A O 1
ATOM 1730 N N . TYR A 1 226 ? 10.807 -2.068 -2.711 1.00 93.50 226 TYR A N 1
ATOM 1731 C CA . TYR A 1 226 ? 9.975 -3.267 -2.637 1.00 93.50 226 TYR A CA 1
ATOM 1732 C C . TYR A 1 226 ? 8.510 -2.995 -3.030 1.00 93.50 226 TYR A C 1
ATOM 1734 O O . TYR A 1 226 ? 7.871 -3.858 -3.616 1.00 93.50 226 TYR A O 1
ATOM 1742 N N . LEU A 1 227 ? 7.995 -1.775 -2.815 1.00 93.12 227 LEU A N 1
ATOM 1743 C CA . LEU A 1 227 ? 6.628 -1.380 -3.193 1.00 93.12 227 LEU A CA 1
ATOM 1744 C C . LEU A 1 227 ? 6.429 -1.274 -4.713 1.00 93.12 227 LEU A C 1
ATOM 1746 O O . LEU A 1 227 ? 5.303 -1.162 -5.188 1.00 93.12 227 LEU A O 1
ATOM 1750 N N . THR A 1 228 ? 7.519 -1.288 -5.484 1.00 90.31 228 THR A N 1
ATOM 1751 C CA . THR A 1 228 ? 7.494 -1.261 -6.956 1.00 90.31 228 THR A CA 1
ATOM 1752 C C . THR A 1 228 ? 7.724 -2.637 -7.582 1.00 90.31 228 THR A C 1
ATOM 1754 O O . THR A 1 228 ? 7.759 -2.752 -8.805 1.00 90.31 228 THR A O 1
ATOM 1757 N N . ASN A 1 229 ? 7.890 -3.678 -6.762 1.00 92.19 229 ASN A N 1
ATOM 1758 C CA . ASN A 1 229 ? 8.148 -5.044 -7.199 1.00 92.19 229 ASN A CA 1
ATOM 1759 C C . ASN A 1 229 ? 7.012 -5.957 -6.741 1.00 92.19 229 ASN A C 1
ATOM 1761 O O . ASN A 1 229 ? 6.832 -6.191 -5.547 1.00 92.19 229 ASN A O 1
ATOM 1765 N N . LEU A 1 230 ? 6.285 -6.527 -7.701 1.00 93.88 230 LEU A N 1
ATOM 1766 C CA . LEU A 1 230 ? 5.109 -7.345 -7.428 1.00 93.88 230 LEU A CA 1
ATOM 1767 C C . LEU A 1 230 ? 5.416 -8.532 -6.501 1.00 93.88 230 LEU A C 1
ATOM 1769 O O . LEU A 1 230 ? 4.630 -8.837 -5.607 1.00 93.88 230 LEU A O 1
ATOM 1773 N N . LYS A 1 231 ? 6.580 -9.171 -6.667 1.00 95.69 231 LYS A N 1
ATOM 1774 C CA . LYS A 1 231 ? 6.977 -10.331 -5.854 1.00 95.69 231 LYS A CA 1
ATOM 1775 C C . LYS A 1 231 ? 7.287 -9.959 -4.412 1.00 95.69 231 LYS A C 1
ATOM 1777 O O . LYS A 1 231 ? 7.048 -10.769 -3.519 1.00 95.69 231 LYS A O 1
ATOM 1782 N N . ASP A 1 232 ? 7.844 -8.771 -4.196 1.00 95.88 232 ASP A N 1
ATOM 1783 C CA . ASP A 1 232 ? 8.176 -8.313 -2.851 1.00 95.88 232 ASP A CA 1
ATOM 1784 C C . ASP A 1 232 ? 6.895 -7.914 -2.106 1.00 95.88 232 ASP A C 1
ATOM 1786 O O . ASP A 1 232 ? 6.720 -8.316 -0.959 1.00 95.88 232 ASP A O 1
ATOM 1790 N N . VAL A 1 233 ? 5.959 -7.225 -2.776 1.00 95.75 233 VAL A N 1
ATOM 1791 C CA . VAL A 1 233 ? 4.634 -6.900 -2.211 1.00 95.75 233 VAL A CA 1
ATOM 1792 C C . VAL A 1 233 ? 3.857 -8.175 -1.853 1.00 95.75 233 VAL A C 1
ATOM 1794 O O . VAL A 1 233 ? 3.383 -8.299 -0.725 1.00 95.75 233 VAL A O 1
ATOM 1797 N N . GLN A 1 234 ? 3.819 -9.165 -2.755 1.00 96.81 234 GLN A N 1
ATOM 1798 C CA . GLN A 1 234 ? 3.235 -10.489 -2.481 1.00 96.81 234 GLN A CA 1
ATOM 1799 C C . GLN A 1 234 ? 3.901 -11.176 -1.289 1.00 96.81 234 GLN A C 1
ATOM 1801 O O . GLN A 1 234 ? 3.231 -11.725 -0.420 1.00 96.81 234 GLN A O 1
ATOM 1806 N N . GLY A 1 235 ? 5.233 -11.128 -1.221 1.00 97.56 235 GLY A N 1
ATOM 1807 C CA . GLY A 1 235 ? 5.96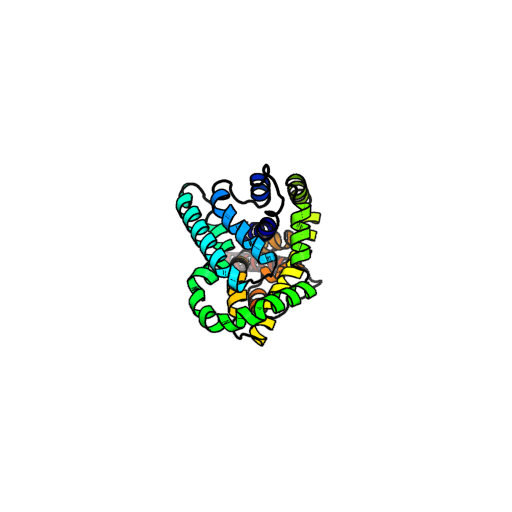2 -11.710 -0.104 1.00 97.56 235 GLY A CA 1
ATOM 1808 C C . GLY A 1 235 ? 5.584 -11.085 1.232 1.00 97.56 235 GLY A C 1
ATOM 1809 O O . GLY A 1 235 ? 5.408 -11.815 2.204 1.00 97.56 235 GLY A O 1
ATOM 1810 N N . ILE A 1 236 ? 5.399 -9.768 1.280 1.00 97.69 236 ILE A N 1
ATOM 1811 C CA . ILE A 1 236 ? 4.976 -9.063 2.495 1.00 97.69 236 ILE A CA 1
ATOM 1812 C C . ILE A 1 236 ? 3.569 -9.486 2.916 1.00 97.69 236 ILE A C 1
ATOM 1814 O O . ILE A 1 236 ? 3.360 -9.738 4.102 1.00 97.69 236 ILE A O 1
ATOM 1818 N N . ALA A 1 237 ? 2.638 -9.645 1.971 1.00 97.25 237 ALA A N 1
ATOM 1819 C CA . ALA A 1 237 ? 1.302 -10.171 2.257 1.00 97.25 237 ALA A CA 1
ATOM 1820 C C . ALA A 1 237 ? 1.331 -11.602 2.835 1.00 97.25 237 ALA A C 1
ATOM 1822 O O . ALA A 1 237 ? 0.472 -11.989 3.622 1.00 97.25 237 ALA A O 1
ATOM 1823 N N . GLU A 1 238 ? 2.353 -12.391 2.517 1.00 97.62 238 GLU A N 1
ATOM 1824 C CA . GLU A 1 238 ? 2.582 -13.725 3.093 1.00 97.62 238 GLU A CA 1
ATOM 1825 C C . GLU A 1 238 ? 3.368 -13.694 4.422 1.00 97.62 238 GLU A C 1
ATOM 1827 O O . GLU A 1 238 ? 3.653 -14.741 5.006 1.00 97.62 238 GLU A O 1
ATOM 1832 N N . GLY A 1 239 ? 3.751 -12.510 4.907 1.00 97.25 239 GLY A N 1
ATOM 1833 C CA . GLY A 1 239 ? 4.532 -12.330 6.131 1.00 97.25 239 GLY A CA 1
ATOM 1834 C C . GLY A 1 239 ? 6.050 -12.395 5.951 1.00 97.25 239 GLY A C 1
ATOM 1835 O O . GLY A 1 239 ? 6.791 -12.521 6.927 1.00 97.25 239 GLY A O 1
ATOM 1836 N N . ARG A 1 240 ? 6.555 -12.303 4.714 1.00 97.88 240 ARG A N 1
ATOM 1837 C CA . ARG A 1 240 ? 7.995 -12.194 4.440 1.00 97.88 240 ARG A CA 1
ATOM 1838 C C . ARG A 1 240 ? 8.454 -10.750 4.613 1.00 97.88 240 ARG A C 1
ATOM 1840 O O . ARG A 1 240 ? 7.857 -9.825 4.075 1.00 97.88 240 ARG A O 1
ATOM 1847 N N . GLN A 1 241 ? 9.550 -10.565 5.341 1.00 95.62 241 GLN A N 1
ATOM 1848 C CA . GLN A 1 241 ? 10.157 -9.248 5.530 1.00 95.62 241 GLN A CA 1
ATOM 1849 C C . GLN A 1 241 ? 10.592 -8.635 4.184 1.00 95.62 241 GLN A C 1
ATOM 1851 O O . GLN A 1 241 ? 11.072 -9.376 3.315 1.00 95.62 241 GLN A O 1
ATOM 1856 N N . PRO A 1 242 ? 10.492 -7.301 4.016 1.00 93.94 242 PRO A N 1
ATOM 1857 C CA . PRO A 1 242 ? 11.007 -6.626 2.833 1.00 93.94 242 PRO A CA 1
ATOM 1858 C C . PRO A 1 242 ? 12.502 -6.913 2.629 1.00 93.94 242 PRO A C 1
ATOM 1860 O O . PRO A 1 242 ? 13.258 -7.021 3.606 1.00 93.94 242 PRO A O 1
ATOM 1863 N N . PRO A 1 243 ? 12.975 -7.007 1.375 1.00 91.25 243 PRO A N 1
ATOM 1864 C CA . PRO A 1 243 ? 14.397 -7.138 1.110 1.00 91.25 243 PRO A CA 1
ATOM 1865 C C . PRO A 1 243 ? 15.146 -5.920 1.654 1.00 91.25 243 PRO A C 1
ATOM 1867 O O . PRO A 1 243 ? 14.700 -4.778 1.530 1.00 91.25 243 PRO A O 1
ATOM 1870 N N . LYS A 1 244 ? 16.325 -6.158 2.236 1.00 86.88 244 LYS A N 1
ATOM 1871 C CA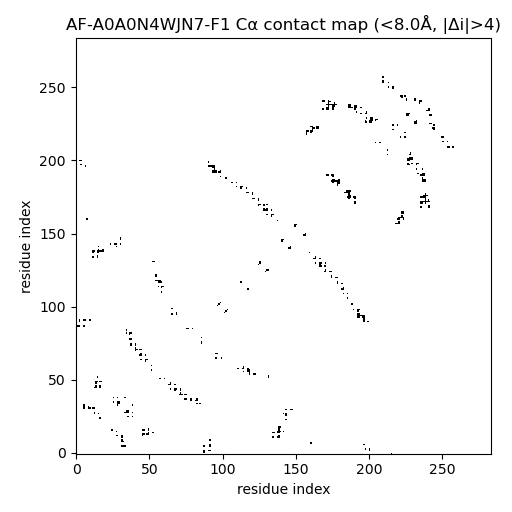 . LYS A 1 244 ? 17.204 -5.058 2.638 1.00 86.88 244 LYS A CA 1
ATOM 1872 C C . LYS A 1 244 ? 17.610 -4.262 1.392 1.00 86.88 244 LYS A C 1
ATOM 1874 O O . LYS A 1 244 ? 17.922 -4.892 0.376 1.00 86.88 244 LYS A O 1
ATOM 1879 N N . PRO A 1 245 ? 17.656 -2.920 1.460 1.00 79.94 245 PRO A N 1
ATOM 1880 C CA . PRO A 1 245 ? 18.151 -2.111 0.356 1.00 79.94 245 PRO A CA 1
ATOM 1881 C C . PRO A 1 245 ? 19.543 -2.600 -0.053 1.00 79.94 245 PRO A C 1
ATOM 1883 O O . PRO A 1 245 ? 20.444 -2.677 0.782 1.00 79.94 245 PRO A O 1
ATOM 1886 N N . SER A 1 246 ? 19.714 -2.987 -1.317 1.00 69.25 246 SER A N 1
ATOM 1887 C CA . SER A 1 246 ? 21.028 -3.362 -1.833 1.00 69.25 246 SER A CA 1
ATOM 1888 C C . SER A 1 246 ? 21.862 -2.118 -2.110 1.00 69.25 246 SER A C 1
ATOM 1890 O O . SER A 1 246 ? 21.334 -1.132 -2.619 1.00 69.25 246 SER A O 1
ATOM 1892 N N . ASP A 1 247 ? 23.179 -2.206 -1.914 1.00 63.16 247 ASP A N 1
ATOM 1893 C CA . ASP A 1 247 ? 24.119 -1.146 -2.323 1.00 63.16 247 ASP A CA 1
ATOM 1894 C C . ASP A 1 247 ? 24.082 -0.877 -3.840 1.00 63.16 247 ASP A C 1
ATOM 1896 O O . ASP A 1 247 ? 24.468 0.190 -4.318 1.00 63.16 247 ASP A O 1
ATOM 1900 N N . LEU A 1 248 ? 23.606 -1.856 -4.617 1.00 64.12 248 LEU A N 1
ATOM 1901 C CA . LEU A 1 248 ? 23.393 -1.724 -6.051 1.00 64.12 248 LEU A CA 1
ATOM 1902 C C . LEU A 1 248 ? 22.148 -0.878 -6.319 1.00 64.12 248 LEU A C 1
ATOM 1904 O O . LEU A 1 248 ? 21.026 -1.296 -6.032 1.00 64.12 248 LEU A O 1
ATOM 1908 N N . LYS A 1 249 ? 22.346 0.292 -6.930 1.00 76.62 249 LYS A N 1
ATOM 1909 C CA . LYS A 1 249 ? 21.251 1.149 -7.384 1.00 76.62 249 LYS A CA 1
ATOM 1910 C C . LYS A 1 249 ? 20.533 0.466 -8.557 1.00 76.62 249 LYS A C 1
ATOM 1912 O O . LYS A 1 249 ? 21.165 0.235 -9.591 1.00 76.62 249 LYS A O 1
ATOM 1917 N N . PRO A 1 250 ? 19.221 0.180 -8.470 1.00 78.94 250 PRO A N 1
ATOM 1918 C CA . PRO A 1 250 ? 18.442 -0.375 -9.584 1.00 78.94 250 PRO A CA 1
ATOM 1919 C C . PRO A 1 250 ? 18.529 0.484 -10.852 1.00 78.94 250 PRO A C 1
ATOM 1921 O O . PRO A 1 250 ? 18.452 -0.016 -11.974 1.00 78.94 250 PRO A O 1
ATOM 1924 N N . GLU A 1 251 ? 18.762 1.782 -10.671 1.00 80.12 251 GLU A N 1
ATOM 1925 C CA . GLU A 1 251 ? 19.034 2.758 -11.721 1.00 80.12 251 GLU A CA 1
ATOM 1926 C C . GLU A 1 251 ? 20.197 2.335 -12.626 1.00 80.12 251 GLU A C 1
ATOM 1928 O O . GLU A 1 251 ? 20.090 2.442 -13.847 1.00 80.12 251 GLU A O 1
ATOM 1933 N N . ASP A 1 252 ? 21.283 1.806 -12.056 1.00 83.75 252 ASP A N 1
ATOM 1934 C CA . ASP A 1 252 ? 22.469 1.395 -12.808 1.00 83.75 252 ASP A CA 1
ATOM 1935 C C . ASP A 1 252 ? 22.183 0.157 -13.661 1.00 83.75 252 ASP A C 1
ATOM 1937 O O . ASP A 1 252 ? 22.621 0.070 -14.815 1.00 83.75 252 ASP A O 1
ATOM 1941 N N . ALA A 1 253 ? 21.389 -0.778 -13.130 1.00 83.88 253 ALA A N 1
ATOM 1942 C CA . ALA A 1 253 ? 20.936 -1.951 -13.869 1.00 83.88 253 ALA A CA 1
ATOM 1943 C C . ALA A 1 253 ? 20.055 -1.547 -15.062 1.00 83.88 253 ALA A C 1
ATOM 1945 O O . ALA A 1 253 ? 20.282 -2.009 -16.185 1.00 83.88 253 ALA A O 1
ATOM 1946 N N . ILE A 1 254 ? 19.119 -0.615 -14.856 1.00 85.12 254 ILE A N 1
ATOM 1947 C CA . ILE A 1 254 ? 18.243 -0.117 -15.925 1.00 85.12 254 ILE A CA 1
ATOM 1948 C C . ILE A 1 254 ? 19.036 0.704 -16.950 1.00 85.12 254 ILE A C 1
ATOM 1950 O O . ILE A 1 254 ? 18.839 0.547 -18.155 1.00 85.12 254 ILE A O 1
ATOM 1954 N N . LEU A 1 255 ? 19.974 1.551 -16.518 1.00 86.69 255 LEU A N 1
ATOM 1955 C CA . LEU A 1 255 ? 20.843 2.310 -17.424 1.00 86.69 255 LEU A CA 1
ATOM 1956 C C . LEU A 1 255 ? 21.692 1.383 -18.294 1.00 86.69 255 LEU A C 1
ATOM 1958 O O . LEU A 1 255 ? 21.856 1.636 -19.492 1.00 86.69 255 LEU A O 1
ATOM 1962 N N . LYS A 1 256 ? 22.207 0.294 -17.718 1.00 88.31 256 LYS A N 1
ATOM 1963 C CA . LYS A 1 256 ? 22.924 -0.743 -18.463 1.00 88.31 256 LYS A CA 1
ATOM 1964 C C . LYS A 1 256 ? 22.016 -1.407 -19.500 1.00 88.31 256 LYS A C 1
ATOM 1966 O O . LYS A 1 256 ? 22.441 -1.575 -20.643 1.00 88.31 256 LYS A O 1
ATOM 1971 N N . GLU A 1 257 ? 20.771 -1.719 -19.141 1.00 87.50 257 GLU A N 1
ATOM 1972 C CA . GLU A 1 257 ? 19.784 -2.275 -20.071 1.00 87.50 257 GLU A CA 1
ATOM 1973 C C . GLU A 1 257 ? 19.460 -1.306 -21.222 1.00 87.50 257 GLU A C 1
ATOM 1975 O O . GLU A 1 257 ? 19.458 -1.709 -22.387 1.00 87.50 257 GLU A O 1
ATOM 1980 N N . ILE A 1 258 ? 19.247 -0.018 -20.926 1.00 87.81 258 ILE A N 1
ATOM 1981 C CA . ILE A 1 258 ? 19.002 1.017 -21.943 1.00 87.81 258 ILE A CA 1
ATOM 1982 C C . ILE A 1 258 ? 20.175 1.081 -22.923 1.00 87.81 258 ILE A C 1
ATOM 1984 O O . ILE A 1 258 ? 19.962 0.995 -24.134 1.00 87.81 258 IL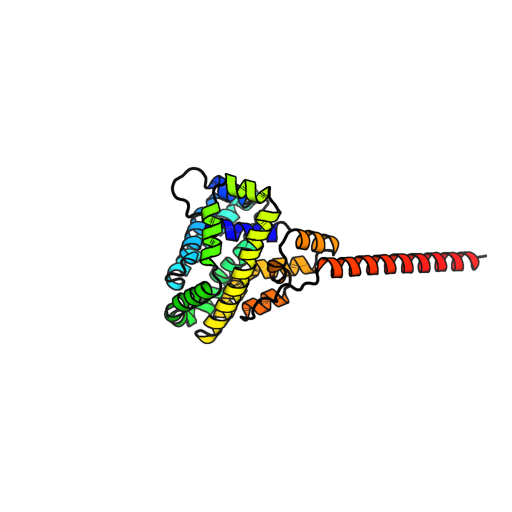E A O 1
ATOM 1988 N N . ARG A 1 259 ? 21.411 1.185 -22.414 1.00 91.44 259 ARG A N 1
ATOM 1989 C CA . ARG A 1 259 ? 22.621 1.249 -23.252 1.00 91.44 259 ARG A CA 1
ATOM 1990 C C . ARG A 1 259 ? 22.751 0.014 -24.142 1.00 91.44 259 ARG A C 1
ATOM 1992 O O . ARG A 1 259 ? 23.063 0.150 -25.323 1.00 91.44 259 ARG A O 1
ATOM 1999 N N . LEU A 1 260 ? 22.463 -1.172 -23.604 1.00 91.69 260 LEU A N 1
ATOM 2000 C CA . LEU A 1 260 ? 22.492 -2.422 -24.363 1.00 91.69 260 LEU A CA 1
ATOM 2001 C C . LEU A 1 260 ? 21.442 -2.430 -25.486 1.00 91.69 260 LEU A C 1
ATOM 2003 O O . LEU A 1 260 ? 21.768 -2.745 -26.631 1.00 91.69 260 LEU A O 1
ATOM 2007 N N . ARG A 1 261 ? 20.198 -2.028 -25.197 1.00 89.31 261 ARG A N 1
ATOM 2008 C CA . ARG A 1 261 ? 19.128 -1.940 -26.208 1.00 89.31 261 ARG A CA 1
ATOM 2009 C C . ARG A 1 261 ? 19.452 -0.913 -27.295 1.00 89.31 261 ARG A C 1
ATOM 2011 O O . ARG A 1 261 ? 19.163 -1.146 -28.468 1.00 89.31 261 ARG A O 1
ATOM 2018 N N . GLU A 1 262 ? 20.063 0.213 -26.937 1.00 93.25 262 GLU A N 1
ATOM 2019 C CA . GLU A 1 262 ? 20.513 1.223 -27.901 1.00 93.25 262 GLU A CA 1
ATOM 2020 C C . GLU A 1 262 ? 21.645 0.702 -28.796 1.00 93.25 262 GLU A C 1
ATOM 2022 O O . GLU A 1 262 ? 21.611 0.922 -30.008 1.00 93.25 262 GLU A O 1
ATOM 2027 N N . GLN A 1 263 ? 22.609 -0.036 -28.236 1.00 94.62 263 GLN A N 1
ATOM 2028 C CA . GLN A 1 263 ? 23.668 -0.695 -29.007 1.00 94.62 263 GLN A CA 1
ATOM 2029 C C . GLN A 1 263 ? 23.095 -1.721 -29.990 1.00 94.62 263 GLN A C 1
ATOM 2031 O O . GLN A 1 263 ? 23.422 -1.674 -31.175 1.00 94.62 263 GLN A O 1
ATOM 2036 N N . GLN A 1 264 ? 22.173 -2.574 -29.541 1.00 93.75 264 GLN A N 1
ATOM 2037 C CA . GLN A 1 264 ? 21.504 -3.553 -30.405 1.00 93.75 264 GLN A CA 1
ATOM 2038 C C . GLN A 1 264 ? 20.714 -2.887 -31.540 1.00 93.75 264 GLN A C 1
ATOM 2040 O O . GLN A 1 264 ? 20.736 -3.364 -32.672 1.00 93.75 264 GLN A O 1
ATOM 2045 N N . ARG A 1 265 ? 20.036 -1.762 -31.272 1.00 94.38 265 ARG A N 1
ATOM 2046 C CA . ARG A 1 265 ? 19.331 -0.989 -32.311 1.00 94.38 265 ARG A CA 1
ATOM 2047 C C . ARG A 1 265 ? 20.293 -0.402 -33.341 1.00 94.38 265 ARG A C 1
ATOM 2049 O O . ARG A 1 265 ? 20.004 -0.471 -34.532 1.00 94.38 265 ARG A O 1
ATOM 2056 N N . LYS A 1 266 ? 21.432 0.145 -32.901 1.00 96.50 266 LYS A N 1
ATOM 2057 C CA . LYS A 1 266 ? 22.478 0.658 -33.802 1.00 96.50 266 LYS A CA 1
ATOM 2058 C C . LYS A 1 266 ? 23.068 -0.457 -34.666 1.00 96.50 266 LYS A C 1
ATOM 2060 O O . LYS A 1 266 ? 23.217 -0.259 -35.866 1.00 96.50 266 LYS A O 1
ATOM 2065 N N . GLN A 1 267 ? 23.329 -1.624 -34.078 1.00 96.56 267 GLN A N 1
ATOM 2066 C CA . GLN A 1 267 ? 23.843 -2.784 -34.801 1.00 96.56 267 GLN A CA 1
ATOM 2067 C C . GLN A 1 267 ? 22.847 -3.280 -35.858 1.00 96.56 267 GLN A C 1
ATOM 2069 O O . GLN A 1 267 ? 23.205 -3.365 -37.028 1.00 96.56 267 GLN A O 1
ATOM 2074 N N . LYS A 1 268 ? 21.578 -3.500 -35.487 1.00 96.88 268 LYS A N 1
ATOM 2075 C CA . LYS A 1 268 ? 20.531 -3.908 -36.441 1.00 96.88 268 LYS A CA 1
ATOM 2076 C C . LYS A 1 268 ? 20.355 -2.903 -37.578 1.00 96.88 268 LYS A C 1
ATOM 2078 O O . LYS A 1 268 ? 20.154 -3.300 -38.720 1.00 96.88 268 LYS A O 1
ATOM 2083 N N . LYS A 1 269 ? 20.436 -1.601 -37.280 1.00 97.50 269 LYS A N 1
ATOM 2084 C CA . LYS A 1 269 ? 20.370 -0.553 -38.305 1.00 97.50 269 LYS A CA 1
ATOM 2085 C C . LYS A 1 269 ? 21.537 -0.658 -39.291 1.00 97.50 269 LYS A C 1
ATOM 2087 O O . LYS A 1 269 ? 21.300 -0.604 -40.489 1.00 97.50 269 LYS A O 1
ATOM 2092 N N . ALA A 1 270 ? 22.760 -0.848 -38.795 1.00 97.44 270 ALA A N 1
ATOM 2093 C CA . ALA A 1 270 ? 23.943 -1.009 -39.638 1.00 97.44 270 ALA A CA 1
ATOM 2094 C C . ALA A 1 270 ? 23.878 -2.286 -40.499 1.00 97.44 270 ALA A C 1
ATOM 2096 O O . ALA A 1 270 ? 24.248 -2.254 -41.668 1.00 97.44 270 ALA A O 1
ATOM 2097 N N . GLU A 1 271 ? 23.363 -3.391 -39.951 1.00 97.12 271 GLU A N 1
ATOM 2098 C CA . GLU A 1 271 ? 23.138 -4.642 -40.691 1.00 97.12 271 GLU A CA 1
ATOM 2099 C C . GLU A 1 271 ? 22.110 -4.461 -41.819 1.00 97.12 271 GLU A C 1
ATOM 2101 O O . GLU A 1 271 ? 22.347 -4.898 -42.944 1.00 97.12 271 GLU A O 1
ATOM 2106 N N . LEU A 1 272 ? 21.003 -3.760 -41.547 1.00 97.38 272 LEU A N 1
ATOM 2107 C CA . LEU A 1 272 ? 19.995 -3.408 -42.554 1.00 97.38 272 LEU A CA 1
ATOM 2108 C C . LEU A 1 272 ? 20.575 -2.500 -43.645 1.00 97.38 272 LEU A C 1
ATOM 2110 O O . LEU A 1 272 ? 20.405 -2.788 -44.825 1.00 97.38 272 LEU A O 1
ATOM 2114 N N . GLU A 1 273 ? 21.284 -1.431 -43.271 1.00 96.56 273 GLU A N 1
ATOM 2115 C CA . GLU A 1 273 ? 21.953 -0.527 -44.219 1.00 96.56 273 GLU A CA 1
ATOM 2116 C C . GLU A 1 273 ? 22.960 -1.283 -45.101 1.00 96.56 273 GLU A C 1
ATOM 2118 O O . GLU A 1 273 ? 23.009 -1.067 -46.312 1.00 96.56 273 GLU A O 1
ATOM 2123 N N . HIS A 1 274 ? 23.719 -2.218 -44.522 1.00 96.50 274 HIS A N 1
ATOM 2124 C CA . HIS A 1 274 ? 24.633 -3.078 -45.270 1.00 96.50 274 HIS A CA 1
ATOM 2125 C C . HIS A 1 274 ? 23.893 -3.992 -46.257 1.00 96.50 274 HIS A C 1
ATOM 2127 O O . HIS A 1 274 ? 24.321 -4.117 -47.403 1.00 96.50 274 HIS A O 1
ATOM 2133 N N . LEU A 1 275 ? 22.779 -4.607 -45.846 1.00 96.25 275 LEU A N 1
ATOM 2134 C CA . LEU A 1 275 ? 21.958 -5.453 -46.716 1.00 96.25 275 LEU A CA 1
ATOM 2135 C C . LEU A 1 275 ? 21.419 -4.660 -47.918 1.00 96.25 275 LEU A C 1
ATOM 2137 O O . LEU A 1 275 ? 21.613 -5.073 -49.058 1.00 96.25 275 LEU A O 1
ATOM 2141 N N . PHE A 1 276 ? 20.865 -3.467 -47.676 1.00 95.75 276 PHE A N 1
ATOM 2142 C CA . PHE A 1 276 ? 20.384 -2.576 -48.737 1.00 95.75 276 PHE A CA 1
ATOM 2143 C C . PHE A 1 276 ? 21.482 -2.207 -49.744 1.00 95.75 276 PHE A C 1
ATOM 2145 O O . PHE A 1 276 ? 21.229 -2.156 -50.948 1.00 95.75 276 PHE A O 1
ATOM 2152 N N . LEU A 1 277 ? 22.710 -1.962 -49.275 1.00 95.25 277 LEU A N 1
ATOM 2153 C CA . LEU A 1 277 ? 23.846 -1.663 -50.152 1.00 95.25 277 LEU A CA 1
ATOM 2154 C C . LEU A 1 277 ? 24.287 -2.868 -50.994 1.00 95.25 277 LEU A C 1
ATOM 2156 O O . LEU A 1 277 ? 24.805 -2.675 -52.094 1.00 95.25 277 LEU A O 1
ATOM 2160 N N . MET A 1 278 ? 24.118 -4.093 -50.493 1.00 93.69 278 MET A N 1
ATOM 2161 C CA . MET A 1 278 ? 24.437 -5.315 -51.238 1.00 93.69 278 MET A CA 1
ATOM 2162 C C . MET A 1 278 ? 23.379 -5.606 -52.304 1.00 93.69 278 MET A C 1
ATOM 2164 O O . MET A 1 278 ? 23.744 -5.875 -53.449 1.00 93.69 278 MET A O 1
ATOM 2168 N N . ASP A 1 279 ? 22.098 -5.449 -51.972 1.00 93.00 279 ASP A N 1
ATOM 2169 C CA . ASP A 1 279 ? 20.992 -5.617 -52.922 1.00 93.00 279 ASP A CA 1
ATOM 2170 C C . ASP A 1 279 ? 21.072 -4.587 -54.059 1.00 93.00 279 ASP A C 1
ATOM 2172 O O . ASP A 1 279 ? 20.954 -4.933 -55.236 1.00 93.00 279 ASP A O 1
ATOM 2176 N N . ALA A 1 280 ? 21.384 -3.326 -53.734 1.00 92.00 280 ALA A N 1
ATOM 2177 C CA . ALA A 1 280 ? 21.574 -2.267 -54.728 1.00 92.00 280 ALA A CA 1
ATOM 2178 C C . ALA A 1 280 ? 22.732 -2.545 -55.707 1.00 92.00 280 ALA A C 1
ATOM 2180 O O . ALA A 1 280 ? 22.709 -2.057 -56.833 1.00 92.00 280 ALA A O 1
ATOM 2181 N N . LYS A 1 281 ? 23.744 -3.325 -55.301 1.00 90.31 281 LYS A N 1
ATOM 2182 C CA . LYS A 1 281 ? 24.864 -3.726 -56.171 1.00 90.31 281 LYS A CA 1
ATOM 2183 C C . LYS A 1 281 ? 24.547 -4.927 -57.063 1.00 90.31 281 LYS A C 1
ATOM 2185 O O . LYS A 1 281 ? 25.246 -5.116 -58.051 1.00 90.31 281 LYS A O 1
ATOM 2190 N N . GLN A 1 282 ? 23.555 -5.747 -56.713 1.00 87.75 282 GLN A N 1
ATOM 2191 C CA . GLN A 1 282 ? 23.166 -6.937 -57.483 1.00 87.75 282 GLN A CA 1
ATOM 2192 C C . GLN A 1 282 ? 22.073 -6.650 -58.523 1.00 87.75 282 GLN A C 1
ATOM 2194 O O . GLN A 1 282 ? 21.862 -7.458 -59.423 1.00 87.75 282 GLN A O 1
ATOM 2199 N N . GLY A 1 283 ? 21.394 -5.506 -58.422 1.00 69.12 283 GLY A N 1
ATOM 2200 C CA . GLY A 1 283 ? 20.413 -5.041 -59.398 1.00 69.12 283 GLY A CA 1
ATOM 2201 C C . GLY A 1 283 ? 20.999 -4.099 -60.450 1.00 69.12 283 GLY A C 1
ATOM 2202 O O . GLY A 1 283 ? 20.642 -2.927 -60.427 1.00 69.12 283 GLY A O 1
ATOM 2203 N N . TYR A 1 284 ? 21.874 -4.605 -61.328 1.00 51.00 284 TYR A N 1
ATOM 2204 C CA . TYR A 1 284 ? 22.147 -4.135 -62.703 1.00 51.00 284 TYR A CA 1
ATOM 2205 C C . TYR A 1 284 ? 22.901 -5.218 -63.482 1.00 51.00 284 TYR A C 1
ATOM 2207 O O . TYR A 1 284 ? 23.924 -5.713 -62.959 1.00 51.00 284 TYR A O 1
#